Protein AF-A0A2G9SH03-F1 (afdb_monomer)

Radius of gyration: 21.84 Å; Cα contacts (8 Å, |Δi|>4): 394; chains: 1; bounding box: 57×35×63 Å

Mean predicted aligned error: 9.49 Å

Secondary structure (DSSP, 8-state):
-HHHH--EEEEEEGGG--TTHHHHHHHHHHTT-EEEEE---SSGGGTTEEPTTS-EET-EEEEEEEEEEEETTEEEEEEEEE-TTS-----STTSTT-GGGGGS-HHHHHHTT-----SSEEEEEHHHHHHH--EEEEEE--GGG---TTSPPPP---------TTTT---STT-HHHHTTS--------S----TT--S------EEEE--STTGGGGGT---------------TTS---------EEEE-

Solvent-accessible surface area (backbone atoms only — not comparable to full-atom values): 15713 Å² total; per-residue (Å²): 111,39,97,82,56,77,25,53,64,44,80,38,51,43,92,76,50,59,94,59,47,67,61,52,51,32,55,37,50,58,38,62,26,49,36,35,35,30,22,77,42,96,45,88,92,40,57,65,38,72,45,96,56,34,48,49,22,48,37,71,32,36,53,78,42,63,49,76,46,74,55,97,90,39,83,44,52,36,35,26,38,30,32,83,81,38,40,71,43,53,70,51,70,48,11,60,87,28,72,66,56,77,76,50,51,71,69,56,36,59,74,68,63,68,60,79,63,89,50,9,56,33,40,30,39,44,70,55,46,60,72,64,39,40,38,38,37,40,30,42,45,44,55,92,71,53,99,52,100,82,45,60,70,56,89,83,86,89,84,89,84,80,71,40,85,95,66,26,53,18,68,56,86,91,34,68,95,37,28,80,45,34,90,82,83,90,84,84,86,87,63,64,61,97,44,96,88,55,91,70,83,34,46,79,63,80,51,77,56,73,78,78,76,45,78,71,39,40,86,76,72,45,78,75,77,94,79,85,88,84,87,76,88,83,78,55,101,81,63,84,90,77,71,77,79,53,91,58,68,39,82,50,131

Nearest PDB structures (foldseek):
  6bgp-assembly3_C  TM=9.553E-01  e=2.390E-24  Homo sapiens
  6bgp-assembly4_D  TM=9.352E-01  e=2.110E-23  Homo sapiens
  2p0r-assembly1_B  TM=9.807E-01  e=4.448E-21  Homo sapiens
  1mdw-assembly1_A  TM=9.701E-01  e=4.446E-20  Rattus norvegicus
  1ziv-assembly1_A  TM=9.498E-01  e=1.363E-19  Homo sapiens

pLDDT: mean 83.43, std 15.35, range [38.81, 98.25]

InterPro domains:
  IPR001300 Peptidase C2, calpain, catalytic domain [PF00648] (1-140)
  IPR001300 Peptidase C2, calpain, catalytic domain [PS50203] (1-142)
  IPR001300 Peptidase C2, calpain, catalytic domain [SM00230] (1-150)
  IPR022682 Peptidase C2, calpain, large subunit, domain III [PF01067] (160-235)
  IPR022683 Peptidase C2, calpain, domain III [SM00720] (153-253)
  IPR022684 Peptidase C2, calpain family [PR00704] (118-139)
  IPR022684 Peptidase C2, calpain family [PR00704] (168-185)
  IPR022684 Peptidase C2, calpain family [PTHR10183] (1-234)
  IPR036213 Calpain large subunit, domain III superfamily [SSF49758] (154-236)
  IPR038765 Papain-like cysteine peptidase superfamily [SSF54001] (1-150)

Organism: Aquarana catesbeiana (NCBI:txid8400)

Sequence (253 aa):
MEDFTGGVTEFYEIKDAPKDLFKIMKKAFERGSLIGCSIDAIVPAQFETRMASGLVKGHAYSVTGVEETTFKADKVKLVRLRNPWGQVEWNGSWSDNSKEWNIIDKSEKARLQHQIKEDGEFWMSFDDFMKNFTKLEICNLTADALESDRLQTWTVSVNEGRWVRGCSAGGCRNFPDTYWTNPQYRLKLLEEDDDPEDNEVVCSFLVALMQKNRRKDRKMGANLFTIGFAIYEFTNLYSANILSRALRGTQIH

Structure (mmCIF, N/CA/C/O backbone):
data_AF-A0A2G9SH03-F1
#
_entry.id   AF-A0A2G9SH03-F1
#
loop_
_atom_site.group_PDB
_atom_site.id
_atom_site.type_symbol
_atom_site.label_atom_id
_atom_site.label_alt_id
_atom_site.label_comp_id
_atom_site.label_asym_id
_atom_site.label_entity_id
_atom_site.label_seq_id
_atom_site.pdbx_PDB_ins_code
_atom_site.Cartn_x
_atom_site.Cartn_y
_atom_site.Cartn_z
_atom_site.occupancy
_atom_site.B_iso_or_equiv
_atom_site.auth_seq_id
_atom_site.auth_comp_id
_atom_site.auth_asym_id
_atom_site.auth_atom_id
_atom_site.pdbx_PDB_model_num
ATOM 1 N N . MET A 1 1 ? 9.550 -6.229 0.833 1.00 68.12 1 MET A N 1
ATOM 2 C CA . MET A 1 1 ? 8.718 -7.436 1.068 1.00 68.12 1 MET A CA 1
ATOM 3 C C . MET A 1 1 ? 8.897 -8.511 -0.007 1.00 68.12 1 MET A C 1
ATOM 5 O O . MET A 1 1 ? 8.850 -9.687 0.319 1.00 68.12 1 MET A O 1
ATOM 9 N N . GLU A 1 2 ? 9.173 -8.126 -1.250 1.00 73.94 2 GLU A N 1
ATOM 10 C CA . GLU A 1 2 ? 9.203 -9.004 -2.434 1.00 73.94 2 GLU A CA 1
ATOM 11 C C . GLU A 1 2 ? 10.154 -10.205 -2.339 1.00 73.94 2 GLU A C 1
ATOM 13 O O . GLU A 1 2 ? 9.760 -11.313 -2.684 1.00 73.94 2 GLU A O 1
ATOM 18 N N . ASP A 1 3 ? 11.373 -10.027 -1.809 1.00 73.19 3 ASP A N 1
ATOM 19 C CA . ASP A 1 3 ? 12.342 -11.129 -1.645 1.00 73.19 3 ASP A CA 1
ATOM 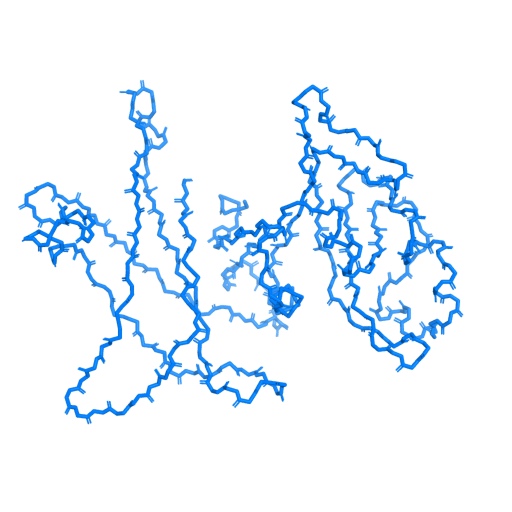20 C C . ASP A 1 3 ? 11.808 -12.258 -0.729 1.00 73.19 3 ASP A C 1
ATOM 22 O O . ASP A 1 3 ? 12.263 -13.397 -0.826 1.00 73.19 3 ASP A O 1
ATOM 26 N N . PHE A 1 4 ? 10.848 -11.958 0.154 1.00 68.25 4 PHE A N 1
ATOM 27 C CA . PHE A 1 4 ? 10.250 -12.926 1.081 1.00 68.25 4 PHE A CA 1
ATOM 28 C C . PHE A 1 4 ? 8.928 -13.507 0.586 1.00 68.25 4 PHE A C 1
ATOM 30 O O . PHE A 1 4 ? 8.559 -14.601 1.002 1.00 68.25 4 PHE A O 1
ATOM 37 N N . THR A 1 5 ? 8.205 -12.775 -0.259 1.00 71.38 5 THR A N 1
ATOM 38 C CA . THR A 1 5 ? 6.839 -13.130 -0.658 1.00 71.38 5 THR A CA 1
ATOM 39 C C . THR A 1 5 ? 6.722 -13.559 -2.114 1.00 71.38 5 THR A C 1
ATOM 41 O O . THR A 1 5 ? 5.717 -14.153 -2.484 1.00 71.38 5 THR A O 1
ATOM 44 N N . GLY A 1 6 ? 7.695 -13.210 -2.963 1.00 73.25 6 GLY A N 1
ATOM 45 C CA . GLY A 1 6 ? 7.569 -13.312 -4.420 1.00 73.25 6 GLY A CA 1
ATOM 46 C C . GLY A 1 6 ? 6.485 -12.400 -5.013 1.00 73.25 6 GLY A C 1
ATOM 47 O O . GLY A 1 6 ? 6.230 -12.463 -6.215 1.00 73.25 6 GLY A O 1
ATOM 48 N N . GLY A 1 7 ? 5.845 -11.574 -4.179 1.00 78.81 7 GLY A N 1
ATOM 49 C CA . GLY A 1 7 ? 4.793 -10.648 -4.565 1.00 78.81 7 GLY A CA 1
ATOM 50 C C . GLY A 1 7 ? 5.336 -9.400 -5.247 1.00 78.81 7 GLY A C 1
ATOM 51 O O . GLY A 1 7 ? 6.546 -9.206 -5.381 1.00 78.81 7 GLY A O 1
ATOM 52 N N . VAL A 1 8 ? 4.417 -8.533 -5.657 1.00 83.69 8 VAL A N 1
ATOM 53 C CA . VAL A 1 8 ? 4.745 -7.272 -6.316 1.00 83.69 8 VAL A CA 1
ATOM 54 C C . VAL A 1 8 ? 4.449 -6.107 -5.388 1.00 83.69 8 VAL A C 1
ATOM 56 O O . VAL A 1 8 ? 3.319 -5.972 -4.916 1.00 83.69 8 VAL A O 1
ATOM 59 N N . THR A 1 9 ? 5.444 -5.259 -5.136 1.00 85.38 9 THR A N 1
ATOM 60 C CA . THR A 1 9 ? 5.290 -4.135 -4.218 1.00 85.38 9 THR A CA 1
ATOM 61 C C . THR A 1 9 ? 5.012 -2.812 -4.933 1.00 85.38 9 THR A C 1
ATOM 63 O O . THR A 1 9 ? 5.693 -2.435 -5.883 1.00 85.38 9 THR A O 1
ATOM 66 N N . GLU A 1 10 ? 4.047 -2.063 -4.404 1.00 88.12 10 GLU A N 1
ATOM 67 C CA . GLU A 1 10 ? 3.765 -0.661 -4.700 1.00 88.12 10 GLU A CA 1
ATOM 68 C C . GLU A 1 10 ? 4.228 0.242 -3.553 1.00 88.12 10 GLU A C 1
ATOM 70 O O . GLU A 1 10 ? 4.067 -0.094 -2.378 1.00 88.12 10 GLU A O 1
ATOM 75 N N . PHE A 1 11 ? 4.741 1.427 -3.893 1.00 89.38 11 PHE A N 1
ATOM 76 C CA . PHE A 1 11 ? 5.156 2.442 -2.925 1.00 89.38 11 PHE A CA 1
ATOM 77 C C . PHE A 1 11 ? 4.360 3.731 -3.109 1.00 89.38 11 PHE A C 1
ATOM 79 O O . PHE A 1 11 ? 4.208 4.229 -4.225 1.00 89.38 11 PHE A O 1
ATOM 86 N N . TYR A 1 12 ? 3.917 4.294 -1.991 1.00 92.19 12 TYR A N 1
ATOM 87 C CA . TYR A 1 12 ? 3.156 5.532 -1.916 1.00 92.19 12 TYR A CA 1
ATOM 88 C C . TYR A 1 12 ? 3.851 6.515 -0.970 1.00 92.19 12 TYR A C 1
ATOM 90 O O . TYR A 1 12 ? 4.022 6.231 0.218 1.00 92.19 12 TYR A O 1
ATOM 98 N N . GLU A 1 13 ? 4.220 7.692 -1.479 1.00 93.62 13 GLU A N 1
ATOM 99 C CA . GLU A 1 13 ? 4.518 8.848 -0.628 1.00 93.62 13 GLU A CA 1
ATOM 100 C C . GLU A 1 13 ? 3.187 9.484 -0.220 1.00 93.62 13 GLU A C 1
ATOM 102 O O . GLU A 1 13 ? 2.435 9.950 -1.072 1.00 93.62 13 GLU A O 1
ATOM 107 N N . ILE A 1 14 ? 2.879 9.504 1.079 1.00 93.81 14 ILE A N 1
ATOM 108 C CA . ILE A 1 14 ? 1.556 9.901 1.592 1.00 93.81 14 ILE A CA 1
ATOM 109 C C . ILE A 1 14 ? 1.178 11.333 1.186 1.00 93.81 14 ILE A C 1
ATOM 111 O O . ILE A 1 14 ? 0.020 11.604 0.880 1.00 93.81 14 ILE A O 1
ATOM 115 N N . LYS A 1 15 ? 2.157 12.242 1.106 1.00 91.75 15 LYS A N 1
ATOM 116 C CA . LYS A 1 15 ? 1.952 13.629 0.641 1.00 91.75 15 LYS A CA 1
ATOM 117 C C . LYS A 1 15 ? 1.434 13.725 -0.803 1.00 91.75 15 LYS A C 1
ATOM 119 O O . LYS A 1 15 ? 0.704 14.659 -1.113 1.00 91.75 15 LYS A O 1
ATOM 124 N N . ASP A 1 16 ? 1.794 12.759 -1.647 1.00 92.62 16 ASP A N 1
ATOM 125 C CA . ASP A 1 16 ? 1.469 12.706 -3.076 1.00 92.62 16 ASP A CA 1
ATOM 126 C C . ASP A 1 16 ? 0.480 11.561 -3.363 1.00 92.62 16 ASP A C 1
ATOM 128 O O . ASP A 1 16 ? 0.272 11.160 -4.511 1.00 92.62 16 ASP A O 1
ATOM 132 N N . ALA A 1 17 ? -0.128 11.012 -2.307 1.00 90.50 17 ALA A N 1
ATOM 133 C CA . ALA A 1 17 ? -1.056 9.909 -2.411 1.00 90.50 17 ALA A CA 1
ATOM 134 C C . ALA A 1 17 ? -2.313 10.313 -3.193 1.00 90.50 17 ALA A C 1
ATOM 136 O O . ALA A 1 17 ? -2.818 11.436 -3.071 1.00 90.50 17 ALA A O 1
ATOM 137 N N . PRO A 1 18 ? -2.869 9.387 -3.984 1.00 90.75 18 PRO A N 1
ATOM 138 C CA . PRO A 1 18 ? -4.071 9.663 -4.743 1.00 90.75 18 PRO A CA 1
ATOM 139 C C . PRO A 1 18 ? -5.288 9.756 -3.809 1.00 90.75 18 PRO A C 1
ATOM 141 O O . PRO A 1 18 ? -5.321 9.179 -2.721 1.00 90.75 18 PRO A O 1
ATOM 144 N N . LYS A 1 19 ? -6.324 10.483 -4.241 1.00 89.81 19 LYS A N 1
ATOM 145 C CA . LYS A 1 19 ? -7.530 10.736 -3.424 1.00 89.81 19 LYS A CA 1
ATOM 146 C C . LYS A 1 19 ? -8.286 9.460 -3.039 1.00 89.81 19 LYS A C 1
ATOM 148 O O . LYS A 1 19 ? -8.996 9.441 -2.039 1.00 89.81 19 LYS A O 1
ATOM 153 N N . ASP A 1 20 ? -8.138 8.413 -3.838 1.00 89.94 20 ASP A N 1
ATOM 154 C CA . ASP A 1 20 ? -8.737 7.097 -3.655 1.00 89.94 20 ASP A CA 1
ATOM 155 C C . ASP A 1 20 ? -7.857 6.143 -2.827 1.00 89.94 20 ASP A C 1
ATOM 157 O O . ASP A 1 20 ? -8.180 4.962 -2.733 1.00 89.94 20 ASP A O 1
ATOM 161 N N . LEU A 1 21 ? -6.782 6.619 -2.177 1.00 94.19 21 LEU A N 1
ATOM 162 C CA . LEU A 1 21 ? -5.841 5.758 -1.447 1.00 94.19 21 LEU A CA 1
ATOM 163 C C . LEU A 1 21 ? -6.527 4.822 -0.441 1.00 94.19 21 LEU A C 1
ATOM 165 O O . LEU A 1 21 ? -6.166 3.653 -0.358 1.00 94.19 21 LEU A O 1
ATOM 169 N N . PHE A 1 22 ? -7.544 5.291 0.284 1.00 95.38 22 PHE A N 1
ATOM 170 C CA . PHE A 1 22 ? -8.287 4.433 1.211 1.00 95.38 22 PHE A CA 1
ATOM 171 C C . PHE A 1 22 ? -8.943 3.235 0.504 1.00 95.38 22 PHE A C 1
ATOM 173 O O . PHE A 1 22 ? -8.868 2.111 0.991 1.00 95.38 22 PHE A O 1
ATOM 180 N N . LYS A 1 23 ? -9.546 3.466 -0.669 1.00 91.31 23 LYS A N 1
ATOM 181 C CA . LYS A 1 23 ? -10.175 2.425 -1.497 1.00 91.31 23 LYS A CA 1
ATOM 182 C C . LYS A 1 23 ? -9.128 1.414 -1.970 1.00 91.31 23 LYS A C 1
ATOM 184 O O . LYS A 1 23 ? -9.370 0.214 -1.918 1.00 91.31 23 LYS A O 1
ATOM 189 N N . ILE A 1 24 ? -7.944 1.895 -2.350 1.00 91.25 24 ILE A N 1
ATOM 190 C CA . ILE A 1 24 ? -6.803 1.054 -2.741 1.00 91.25 24 ILE A CA 1
ATOM 191 C C . ILE A 1 24 ? -6.337 0.192 -1.568 1.00 91.25 24 ILE A C 1
ATOM 193 O O . ILE A 1 24 ? -6.205 -1.018 -1.721 1.00 91.25 24 ILE A O 1
ATOM 197 N N . MET A 1 25 ? -6.138 0.791 -0.391 1.00 94.56 25 MET A N 1
ATOM 198 C CA . MET A 1 25 ? -5.739 0.067 0.818 1.00 94.56 25 MET A CA 1
ATOM 199 C C . MET A 1 25 ? -6.767 -0.998 1.203 1.00 94.56 25 MET A C 1
ATOM 201 O O . MET A 1 25 ? -6.381 -2.116 1.527 1.00 94.56 25 MET A O 1
ATOM 205 N N . LYS A 1 26 ? -8.063 -0.671 1.131 1.00 92.31 26 LYS A N 1
ATOM 206 C CA . LYS A 1 26 ? -9.156 -1.599 1.439 1.00 92.31 26 LYS A CA 1
ATOM 207 C C . LYS A 1 26 ? -9.165 -2.789 0.478 1.00 92.31 26 LYS A C 1
ATOM 209 O O . LYS A 1 26 ? -9.075 -3.923 0.934 1.00 92.31 26 LYS A O 1
ATOM 214 N N . LYS A 1 27 ? -9.142 -2.536 -0.838 1.00 87.69 27 LYS A N 1
ATOM 215 C CA . LYS A 1 27 ? -9.066 -3.595 -1.862 1.00 87.69 27 LYS A CA 1
ATOM 216 C C . LYS A 1 27 ? -7.811 -4.457 -1.709 1.00 87.69 27 LYS A C 1
ATOM 218 O O . LYS A 1 27 ? -7.887 -5.672 -1.839 1.00 87.69 27 LYS A O 1
ATOM 223 N N . ALA A 1 28 ? -6.659 -3.849 -1.428 1.00 88.88 28 ALA A N 1
ATOM 224 C CA . ALA A 1 28 ? -5.416 -4.582 -1.200 1.00 88.88 28 ALA A CA 1
ATOM 225 C C . ALA A 1 28 ? -5.511 -5.475 0.048 1.00 88.88 28 ALA A C 1
ATOM 227 O O . ALA A 1 28 ? -5.148 -6.647 -0.002 1.00 88.88 28 ALA A O 1
ATOM 228 N N . PHE A 1 29 ? -6.059 -4.953 1.147 1.00 90.12 29 PHE A N 1
ATOM 229 C CA . PHE A 1 29 ? -6.252 -5.706 2.385 1.00 90.12 29 PHE A CA 1
ATOM 230 C C . PHE A 1 29 ? -7.225 -6.885 2.199 1.00 90.12 29 PHE A C 1
ATOM 232 O O . PHE A 1 29 ? -6.919 -8.005 2.600 1.00 90.12 29 PHE A O 1
ATOM 239 N N . GLU A 1 30 ? -8.352 -6.669 1.514 1.00 86.31 30 GLU A N 1
ATOM 240 C CA . GLU A 1 30 ? -9.342 -7.708 1.173 1.00 86.31 30 GLU A CA 1
ATOM 241 C C . GLU A 1 30 ? -8.785 -8.787 0.225 1.00 86.31 30 GLU A C 1
ATOM 243 O O . GLU A 1 30 ? -9.252 -9.926 0.231 1.00 86.31 30 GLU A O 1
ATOM 248 N N . ARG A 1 31 ? -7.759 -8.453 -0.567 1.00 82.50 31 ARG A N 1
ATOM 249 C CA . ARG A 1 31 ? -7.010 -9.386 -1.430 1.00 82.50 31 ARG A CA 1
ATOM 250 C C . ARG A 1 31 ? -5.862 -10.095 -0.706 1.00 82.50 31 ARG A C 1
ATOM 252 O O . ARG A 1 31 ? -5.154 -10.889 -1.316 1.00 82.50 31 ARG A O 1
ATOM 259 N N . GLY A 1 32 ? -5.663 -9.823 0.584 1.00 85.31 32 GLY A N 1
ATOM 260 C CA . GLY A 1 32 ? -4.595 -10.422 1.382 1.00 85.31 32 GLY A CA 1
ATOM 261 C C . GLY A 1 32 ? -3.208 -9.834 1.130 1.00 85.31 32 GLY A C 1
ATOM 262 O O . GLY A 1 32 ? -2.214 -10.458 1.498 1.00 85.31 32 GLY A O 1
ATOM 263 N N . SER A 1 33 ? -3.111 -8.656 0.510 1.00 88.69 33 SER A N 1
ATOM 264 C CA . SER A 1 33 ? -1.836 -7.958 0.353 1.00 88.69 33 SER A CA 1
ATOM 265 C C . SER A 1 33 ? -1.246 -7.597 1.717 1.00 88.69 33 SER A C 1
ATOM 267 O O . SER A 1 33 ? -1.959 -7.212 2.647 1.00 88.69 33 SER A O 1
ATOM 269 N N . LEU A 1 34 ? 0.080 -7.666 1.832 1.00 91.75 34 LEU A N 1
ATOM 270 C CA . LEU A 1 34 ? 0.774 -7.166 3.017 1.00 91.75 34 LEU A CA 1
ATOM 271 C C . LEU A 1 34 ? 0.926 -5.658 2.894 1.00 91.75 34 LEU A C 1
ATOM 273 O O . LEU A 1 34 ? 1.431 -5.167 1.888 1.00 91.75 34 LEU A O 1
ATOM 277 N N . ILE A 1 35 ? 0.515 -4.923 3.919 1.00 95.44 35 ILE A N 1
ATOM 278 C CA . ILE A 1 35 ? 0.565 -3.466 3.905 1.00 95.44 35 ILE A CA 1
ATOM 279 C C . ILE A 1 35 ? 1.451 -2.999 5.058 1.00 95.44 35 ILE A C 1
ATOM 281 O O . ILE A 1 35 ? 1.198 -3.304 6.223 1.00 95.44 35 ILE A O 1
ATOM 285 N N . GLY A 1 36 ? 2.503 -2.257 4.728 1.00 96.56 36 GLY A N 1
ATOM 286 C CA . GLY A 1 36 ? 3.412 -1.632 5.680 1.00 96.56 36 GLY A CA 1
ATOM 287 C C . GLY A 1 36 ? 3.404 -0.118 5.535 1.00 96.56 36 GLY A C 1
ATOM 288 O O . GLY A 1 36 ? 3.117 0.420 4.471 1.00 96.56 36 GLY A O 1
ATOM 289 N N . CYS A 1 37 ? 3.737 0.599 6.597 1.00 96.88 37 CYS A N 1
ATOM 290 C CA . CYS A 1 37 ? 3.870 2.049 6.552 1.00 96.88 37 CYS A CA 1
ATOM 291 C C . CYS A 1 37 ? 4.943 2.534 7.518 1.00 96.88 37 CYS A C 1
ATOM 293 O O . CYS A 1 37 ? 5.340 1.836 8.451 1.00 96.88 37 CYS A O 1
ATOM 295 N N . SER A 1 38 ? 5.441 3.743 7.292 1.00 95.75 38 SER A N 1
ATOM 296 C CA . SER A 1 38 ? 6.459 4.337 8.151 1.00 95.75 38 SER A CA 1
ATOM 297 C C . SER A 1 38 ? 6.356 5.855 8.192 1.00 95.75 38 SER A C 1
ATOM 299 O O . SER A 1 38 ? 5.678 6.497 7.382 1.00 95.75 38 SER A O 1
ATOM 301 N N . ILE A 1 39 ? 7.020 6.418 9.196 1.00 94.06 39 ILE A N 1
ATOM 302 C CA . ILE A 1 39 ? 7.162 7.856 9.395 1.00 94.06 39 ILE A CA 1
ATOM 303 C C . ILE A 1 39 ? 8.641 8.177 9.230 1.00 94.06 39 ILE A C 1
ATOM 305 O O . ILE A 1 39 ? 9.469 7.641 9.964 1.00 94.06 39 ILE A O 1
ATOM 309 N N . ASP A 1 40 ? 8.997 9.052 8.299 1.00 88.88 40 ASP A N 1
ATOM 310 C CA . ASP A 1 40 ? 10.395 9.422 8.095 1.00 88.88 40 ASP A CA 1
ATOM 311 C C . ASP A 1 40 ? 10.956 10.198 9.296 1.00 88.88 40 ASP A C 1
ATOM 313 O O . ASP A 1 40 ? 10.333 11.112 9.849 1.00 88.88 40 ASP A O 1
ATOM 317 N N . ALA A 1 41 ? 12.181 9.850 9.692 1.00 78.12 41 ALA A N 1
ATOM 318 C CA . ALA A 1 41 ? 12.963 10.656 10.617 1.00 78.12 41 ALA A CA 1
ATOM 319 C C . ALA A 1 41 ? 13.665 11.770 9.823 1.00 78.12 41 ALA A C 1
ATOM 321 O O . ALA A 1 41 ? 14.483 11.497 8.948 1.00 78.12 41 ALA A O 1
ATOM 322 N N . ILE A 1 42 ? 13.356 13.035 10.131 1.00 70.38 42 ILE A N 1
ATOM 323 C CA . ILE A 1 42 ? 13.951 14.212 9.462 1.00 70.38 42 ILE A CA 1
ATOM 324 C C . ILE A 1 42 ? 15.477 14.254 9.671 1.00 70.38 42 ILE A C 1
ATOM 326 O O . ILE A 1 42 ? 16.211 14.775 8.835 1.00 70.38 42 ILE A O 1
ATOM 330 N N . VAL A 1 43 ? 15.964 13.677 10.776 1.00 70.75 43 VAL A N 1
ATOM 331 C CA . VAL A 1 43 ? 17.387 13.600 11.114 1.00 70.75 43 VAL A CA 1
ATOM 332 C C . VAL A 1 43 ? 17.788 12.126 11.273 1.00 70.75 43 VAL A C 1
ATOM 334 O O . VAL A 1 43 ? 17.199 11.444 12.113 1.00 70.75 43 VAL A O 1
ATOM 337 N N . PRO A 1 44 ? 18.814 11.626 10.552 1.00 58.66 44 PRO A N 1
ATOM 338 C CA . PRO A 1 44 ? 19.263 10.229 10.642 1.00 58.66 44 PRO A CA 1
ATOM 339 C C . PRO A 1 44 ? 19.727 9.790 12.039 1.00 58.66 44 PRO A C 1
ATOM 341 O O . PRO A 1 44 ? 19.812 8.606 12.319 1.00 58.66 44 PRO A O 1
ATOM 344 N N . ALA A 1 45 ? 20.039 10.725 12.936 1.00 61.44 45 ALA A N 1
ATOM 345 C CA . ALA A 1 45 ? 20.387 10.422 14.325 1.00 61.44 45 ALA A CA 1
ATOM 346 C C . ALA A 1 45 ? 19.158 10.173 15.230 1.00 61.44 45 ALA A C 1
ATOM 348 O O . ALA A 1 45 ? 19.327 9.929 16.419 1.00 61.44 45 ALA A O 1
ATOM 349 N N . GLN A 1 46 ? 17.936 10.270 14.692 1.00 62.25 46 GLN A N 1
ATOM 350 C CA . GLN A 1 46 ? 16.665 10.163 15.423 1.00 62.25 46 GLN A CA 1
ATOM 351 C C . GLN A 1 46 ? 15.774 9.030 14.885 1.00 62.25 46 GLN A C 1
ATOM 353 O O . GLN A 1 46 ? 14.545 9.149 14.865 1.00 62.25 46 GLN A O 1
ATOM 358 N N . PHE A 1 47 ? 16.372 7.921 14.439 1.00 67.19 47 PHE A N 1
ATOM 359 C CA . PHE A 1 47 ? 15.603 6.689 14.249 1.00 67.19 47 PHE A CA 1
ATOM 360 C C . PHE A 1 47 ? 14.963 6.267 15.576 1.00 67.19 47 PHE A C 1
ATOM 362 O O . PHE A 1 47 ? 15.494 6.551 16.648 1.00 67.19 47 PHE A O 1
ATOM 369 N N . GLU A 1 48 ? 13.791 5.644 15.491 1.00 76.12 48 GLU A N 1
ATOM 370 C CA . GLU A 1 48 ? 13.052 5.103 16.635 1.00 76.12 48 GLU A CA 1
ATOM 371 C C . GLU A 1 48 ? 12.669 6.146 17.709 1.00 76.12 48 GLU A C 1
ATOM 373 O O . GLU A 1 48 ? 12.527 5.847 18.894 1.00 76.12 48 GLU A O 1
ATOM 378 N N . THR A 1 49 ? 12.450 7.401 17.301 1.00 81.44 49 THR A N 1
ATOM 379 C CA . THR A 1 49 ? 12.078 8.479 18.233 1.00 81.44 49 THR A CA 1
ATOM 380 C C . THR A 1 49 ? 10.572 8.520 18.469 1.00 81.44 49 THR A C 1
ATOM 382 O O . THR A 1 49 ? 9.793 8.772 17.545 1.00 81.44 49 THR A O 1
ATOM 385 N N . ARG A 1 50 ? 10.159 8.342 19.729 1.00 87.25 50 ARG A N 1
ATOM 386 C CA . ARG A 1 50 ? 8.758 8.446 20.160 1.00 87.25 50 ARG A CA 1
ATOM 387 C C . ARG A 1 50 ? 8.260 9.896 20.139 1.00 87.25 50 ARG A C 1
ATOM 389 O O . ARG A 1 50 ? 8.907 10.806 20.653 1.00 87.25 50 ARG A O 1
ATOM 396 N N . MET A 1 51 ? 7.078 10.098 19.574 1.00 88.75 51 MET A N 1
ATOM 397 C CA . MET A 1 51 ? 6.355 11.364 19.496 1.00 88.75 51 MET A CA 1
ATOM 398 C C . MET A 1 51 ? 5.394 11.527 20.677 1.00 88.75 51 MET A C 1
ATOM 400 O O . MET A 1 51 ? 5.000 10.556 21.321 1.00 88.75 51 MET A O 1
ATOM 404 N N . ALA A 1 52 ? 4.938 12.759 20.918 1.00 89.81 52 ALA A N 1
ATOM 405 C CA . ALA A 1 52 ? 3.907 13.041 21.922 1.00 89.81 52 ALA A CA 1
ATOM 406 C C . ALA A 1 52 ? 2.580 12.301 21.649 1.00 89.81 52 ALA A C 1
ATOM 408 O O . ALA A 1 52 ? 1.864 11.951 22.585 1.00 89.81 52 ALA A O 1
ATOM 409 N N . SER A 1 53 ? 2.288 12.011 20.379 1.00 91.06 53 SER A N 1
ATOM 410 C CA . SER A 1 53 ? 1.131 11.223 19.937 1.00 91.06 53 SER A CA 1
ATOM 411 C C . SER A 1 53 ? 1.258 9.709 20.178 1.00 91.06 53 SER A C 1
ATOM 413 O O . SER A 1 53 ? 0.376 8.940 19.804 1.00 91.06 53 SER A O 1
ATOM 415 N N . GLY A 1 54 ? 2.381 9.256 20.742 1.00 92.38 54 GLY A N 1
ATOM 416 C CA . GLY A 1 54 ? 2.680 7.841 20.957 1.00 92.38 54 GLY A CA 1
ATOM 417 C C . GLY A 1 54 ? 3.380 7.161 19.779 1.00 92.38 54 GLY A C 1
ATOM 418 O O . GLY A 1 54 ? 4.155 6.242 20.013 1.00 92.38 54 GLY A O 1
ATOM 419 N N . LEU A 1 55 ? 3.217 7.666 18.551 1.00 94.06 55 LEU A N 1
ATOM 420 C CA . LEU A 1 55 ? 3.873 7.126 17.352 1.00 94.06 55 LEU A CA 1
ATOM 421 C C . LEU A 1 55 ? 5.400 7.240 17.412 1.00 94.06 55 LEU A C 1
ATOM 423 O O . LEU A 1 55 ? 5.957 8.127 18.053 1.00 94.06 55 LEU A O 1
ATOM 427 N N . VAL A 1 56 ? 6.081 6.371 16.680 1.00 92.75 56 VAL A N 1
ATOM 428 C CA . VAL A 1 56 ? 7.546 6.281 16.611 1.00 92.75 56 VAL A CA 1
ATOM 429 C C . VAL A 1 56 ? 8.017 6.603 15.195 1.00 92.75 56 VAL A C 1
ATOM 431 O O . VAL A 1 56 ? 7.573 5.974 14.236 1.00 92.75 56 VAL A O 1
ATOM 434 N N . LYS A 1 57 ? 8.922 7.578 15.061 1.00 91.06 57 LYS A N 1
ATOM 435 C CA . LYS A 1 57 ? 9.539 7.963 13.782 1.00 91.06 57 LYS A CA 1
ATOM 436 C C . LYS A 1 57 ? 10.706 7.057 13.418 1.00 91.06 57 LYS A C 1
ATOM 438 O O . LYS A 1 57 ? 11.367 6.517 14.294 1.00 91.06 57 LYS A O 1
ATOM 443 N N . GLY A 1 58 ? 10.997 6.946 12.125 1.00 89.31 58 GLY A N 1
ATOM 444 C CA . GLY A 1 58 ? 12.052 6.081 11.603 1.00 89.31 58 GLY A CA 1
ATOM 445 C C . GLY A 1 58 ? 11.776 4.598 11.850 1.00 89.31 58 GLY A C 1
ATOM 446 O O . GLY A 1 58 ? 12.721 3.825 11.934 1.00 89.31 58 GLY A O 1
ATOM 447 N N . HIS A 1 59 ? 10.501 4.232 12.011 1.00 90.81 59 HIS A N 1
ATOM 448 C CA . HIS A 1 59 ? 10.050 2.896 12.389 1.00 90.81 59 HIS A CA 1
ATOM 449 C C . HIS A 1 59 ? 8.982 2.384 11.424 1.00 90.81 59 HIS A C 1
ATOM 451 O O . HIS A 1 59 ? 8.209 3.173 10.869 1.00 90.81 59 HIS A O 1
ATOM 457 N N . ALA A 1 60 ? 8.952 1.068 11.231 1.00 93.50 60 ALA A N 1
ATOM 458 C CA . ALA A 1 60 ? 7.987 0.401 10.370 1.00 93.50 60 ALA A CA 1
ATOM 459 C C . ALA A 1 60 ? 6.797 -0.122 11.183 1.00 93.50 60 ALA A C 1
ATOM 461 O O . ALA A 1 60 ? 6.964 -0.775 12.211 1.00 93.50 60 ALA A O 1
ATOM 462 N N . TYR A 1 61 ? 5.599 0.127 10.671 1.00 96.88 61 TYR A N 1
ATOM 463 C CA . TYR A 1 61 ? 4.330 -0.383 11.174 1.00 96.88 61 TYR A CA 1
ATOM 464 C C . TYR A 1 61 ? 3.705 -1.289 10.120 1.00 96.88 61 TYR A C 1
ATOM 466 O O . TYR A 1 61 ? 3.944 -1.125 8.923 1.00 96.88 61 TYR A O 1
ATOM 474 N N . SER A 1 62 ? 2.892 -2.241 10.565 1.00 97.00 62 SER A N 1
ATOM 475 C CA . SER A 1 62 ? 2.043 -3.042 9.676 1.00 97.00 62 SER A CA 1
ATOM 476 C C . SER A 1 62 ? 0.612 -2.529 9.742 1.00 97.00 62 SER A C 1
ATOM 478 O O . SER A 1 62 ? 0.123 -2.253 10.833 1.00 97.00 62 SER A O 1
ATOM 480 N N . VAL A 1 63 ? -0.072 -2.424 8.609 1.00 97.81 63 VAL A N 1
ATOM 481 C CA . VAL A 1 63 ? -1.519 -2.193 8.578 1.00 97.81 63 VAL A CA 1
ATOM 482 C C . VAL A 1 63 ? -2.208 -3.551 8.683 1.00 97.81 63 VAL A C 1
ATOM 484 O O . VAL A 1 63 ? -1.990 -4.432 7.854 1.00 97.81 63 VAL A O 1
ATOM 487 N N . THR A 1 64 ? -3.020 -3.729 9.721 1.00 96.56 64 THR A N 1
ATOM 488 C CA . THR A 1 64 ? -3.696 -4.996 10.058 1.00 96.56 64 THR A CA 1
ATOM 489 C C . THR A 1 64 ? -5.218 -4.905 9.945 1.00 96.56 64 THR A C 1
ATOM 491 O O . THR A 1 64 ? -5.931 -5.846 10.298 1.00 96.56 64 THR A O 1
ATOM 494 N N . GLY A 1 65 ? -5.743 -3.777 9.469 1.00 96.56 65 GLY A N 1
ATOM 495 C CA . GLY A 1 65 ? -7.167 -3.576 9.221 1.00 96.56 65 GLY A CA 1
ATOM 496 C C . GLY A 1 65 ? -7.424 -2.271 8.480 1.00 96.56 65 GLY A C 1
ATOM 497 O O . GLY A 1 65 ? -6.778 -1.259 8.752 1.00 96.56 65 GLY A O 1
ATOM 498 N N . VAL A 1 66 ? -8.369 -2.291 7.545 1.00 97.38 66 VAL A N 1
ATOM 499 C CA . VAL A 1 66 ? -8.818 -1.109 6.799 1.00 97.38 66 VAL A CA 1
ATOM 500 C C . VAL A 1 66 ? -10.332 -1.187 6.709 1.00 97.38 66 VAL A C 1
ATOM 502 O O . VAL A 1 66 ? -10.869 -2.011 5.978 1.00 97.38 66 VAL A O 1
ATOM 505 N N . GLU A 1 67 ? -11.021 -0.371 7.498 1.00 96.81 67 GLU A N 1
ATOM 506 C CA . GLU A 1 67 ? -12.452 -0.541 7.745 1.00 96.81 67 GLU A CA 1
ATOM 507 C C . GLU A 1 67 ? -13.198 0.788 7.752 1.00 96.81 67 GLU A C 1
ATOM 509 O O . GLU A 1 67 ? -12.633 1.855 7.989 1.00 96.81 67 GLU A O 1
ATOM 514 N N . GLU A 1 68 ? -14.504 0.719 7.515 1.00 95.62 68 GLU A N 1
ATOM 515 C CA . GLU A 1 68 ? -15.414 1.851 7.677 1.00 95.62 68 GLU A CA 1
ATOM 516 C C . GLU A 1 68 ? -16.437 1.527 8.756 1.00 95.62 68 GLU A C 1
ATOM 518 O O . GLU A 1 68 ? -16.903 0.392 8.862 1.00 95.62 68 GLU A O 1
ATOM 523 N N . THR A 1 69 ? -16.798 2.523 9.557 1.00 94.69 69 THR A N 1
ATOM 524 C CA . THR A 1 69 ? -17.859 2.398 10.559 1.00 94.69 69 THR A CA 1
ATOM 525 C C . THR A 1 69 ? -18.716 3.656 10.601 1.00 94.69 69 THR A C 1
ATOM 527 O O . THR A 1 69 ? -18.336 4.695 10.062 1.00 94.69 69 THR A O 1
ATOM 530 N N . THR A 1 70 ? -19.892 3.571 11.218 1.00 94.50 70 THR A N 1
ATOM 531 C CA . THR A 1 70 ? -20.783 4.725 11.382 1.00 94.50 70 THR A CA 1
ATOM 532 C C . THR A 1 70 ? -20.588 5.329 12.766 1.00 94.50 70 THR A C 1
ATOM 534 O O . THR A 1 70 ? -20.844 4.683 13.779 1.00 94.50 70 THR A O 1
ATOM 537 N N . PHE A 1 71 ? -20.180 6.592 12.821 1.00 92.06 71 PHE A N 1
ATOM 538 C CA . PHE A 1 71 ? -20.019 7.357 14.048 1.00 92.06 71 PHE A CA 1
ATOM 539 C C . PHE A 1 71 ? -20.891 8.609 13.979 1.00 92.06 71 PHE A C 1
ATOM 541 O O . PHE A 1 71 ? -20.686 9.468 13.130 1.00 92.06 71 PHE A O 1
ATOM 548 N N . LYS A 1 72 ? -21.876 8.722 14.880 1.00 90.38 72 LYS A N 1
ATOM 549 C CA . LYS A 1 72 ? -22.814 9.864 14.936 1.00 90.38 72 LYS A CA 1
ATOM 550 C C . LYS A 1 72 ? -23.504 10.174 13.592 1.00 90.38 72 LYS A C 1
ATOM 552 O O . LYS A 1 72 ? -23.664 11.335 13.243 1.00 90.38 72 LYS A O 1
ATOM 557 N N . ALA A 1 73 ? -23.947 9.129 12.891 1.00 89.06 73 ALA A N 1
ATOM 558 C CA . ALA A 1 73 ? -24.570 9.171 11.560 1.00 89.06 73 ALA A CA 1
ATOM 559 C C . ALA A 1 73 ? -23.629 9.466 10.374 1.00 89.06 73 ALA A C 1
ATOM 561 O O . ALA A 1 73 ? -24.069 9.347 9.233 1.00 89.06 73 ALA A O 1
ATOM 562 N N . ASP A 1 74 ? -22.344 9.730 10.619 1.00 92.75 74 ASP A N 1
ATOM 563 C CA . ASP A 1 74 ? -21.341 9.885 9.566 1.00 92.75 74 ASP A CA 1
ATOM 564 C C . ASP A 1 74 ? -20.532 8.596 9.379 1.00 92.75 74 ASP A C 1
ATOM 566 O O . ASP A 1 74 ? -20.221 7.889 10.341 1.00 92.75 74 ASP A O 1
ATOM 570 N N . LYS A 1 75 ? -20.152 8.289 8.134 1.00 93.50 75 LYS A N 1
ATOM 571 C CA . LYS A 1 75 ? -19.187 7.218 7.853 1.00 93.50 75 LYS A CA 1
ATOM 572 C C . LYS A 1 75 ? -17.776 7.707 8.174 1.00 93.50 75 LYS A C 1
ATOM 574 O O . LYS A 1 75 ? -17.332 8.722 7.642 1.00 93.50 75 LYS A O 1
ATOM 579 N N . VAL A 1 76 ? -17.056 6.954 8.997 1.00 95.94 76 VAL A N 1
ATOM 580 C CA . VAL A 1 76 ? -15.661 7.214 9.359 1.00 95.94 76 VAL A CA 1
ATOM 581 C C . VAL A 1 76 ? -14.787 6.081 8.843 1.00 95.94 76 VAL A C 1
ATOM 583 O O . VAL A 1 76 ? -15.087 4.904 9.040 1.00 95.94 76 VAL A O 1
ATOM 586 N N . LYS A 1 77 ? -13.691 6.464 8.190 1.00 97.94 77 LYS A N 1
ATOM 587 C CA . LYS A 1 77 ? -12.653 5.572 7.672 1.00 97.94 77 LYS A CA 1
ATOM 588 C C . LYS A 1 77 ? -11.600 5.345 8.744 1.00 97.94 77 LYS A C 1
ATOM 590 O O . LYS A 1 77 ? -11.031 6.311 9.256 1.00 97.94 77 LYS A O 1
ATOM 595 N N . LEU A 1 78 ? -11.340 4.087 9.066 1.00 98.06 78 LEU A N 1
ATOM 596 C CA . LEU A 1 78 ? -10.418 3.671 10.111 1.00 98.06 78 LEU A CA 1
ATOM 597 C C . LEU A 1 78 ? -9.319 2.778 9.532 1.00 98.06 78 LEU A C 1
ATOM 599 O O . LEU A 1 78 ? -9.555 1.961 8.641 1.00 98.06 78 LEU A 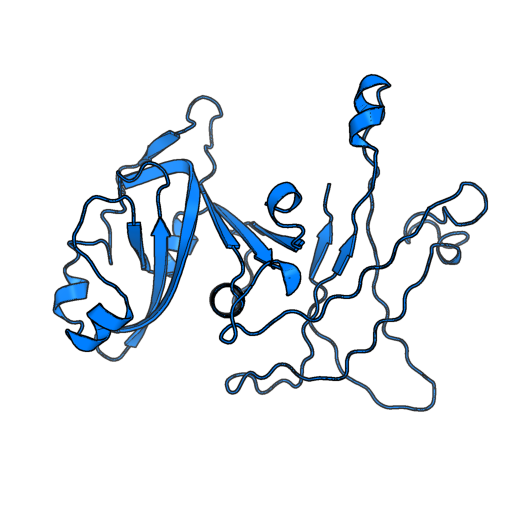O 1
ATOM 603 N N . VAL A 1 79 ? -8.112 2.928 10.070 1.00 98.25 79 VAL A N 1
ATOM 604 C CA . VAL A 1 79 ? -6.963 2.071 9.766 1.00 98.25 79 VAL A CA 1
ATOM 605 C C . VAL A 1 79 ? -6.444 1.497 11.073 1.00 98.25 79 VAL A C 1
ATOM 607 O O . VAL A 1 79 ? -6.201 2.245 12.024 1.00 98.25 79 VAL A O 1
ATOM 610 N N . ARG A 1 80 ? -6.282 0.176 11.120 1.00 98.19 80 ARG A N 1
ATOM 611 C CA . ARG A 1 80 ? -5.644 -0.524 12.231 1.00 98.19 80 ARG A CA 1
ATOM 612 C C . ARG A 1 80 ? -4.180 -0.743 11.911 1.00 98.19 80 ARG A C 1
ATOM 614 O O . ARG A 1 80 ? -3.837 -1.238 10.836 1.00 98.19 80 ARG A O 1
ATOM 621 N N . LEU A 1 81 ? -3.329 -0.359 12.844 1.00 97.88 81 LEU A N 1
ATOM 622 C CA . LEU A 1 81 ? -1.883 -0.393 12.723 1.00 97.88 81 LEU A CA 1
ATOM 623 C C . LEU A 1 81 ? -1.306 -1.222 13.851 1.00 97.88 81 LEU A C 1
ATOM 625 O O . LEU A 1 81 ? -1.805 -1.175 14.968 1.00 97.88 81 LEU A O 1
ATOM 629 N N . ARG A 1 82 ? -0.207 -1.913 13.567 1.00 97.38 82 ARG A N 1
ATOM 630 C CA . ARG A 1 82 ? 0.542 -2.685 14.546 1.00 97.38 82 ARG A CA 1
ATOM 631 C C . ARG A 1 82 ? 1.992 -2.239 14.590 1.00 97.38 82 ARG A C 1
ATOM 633 O O . ARG A 1 82 ? 2.711 -2.307 13.588 1.00 97.38 82 ARG A O 1
ATOM 640 N N . ASN A 1 83 ? 2.422 -1.828 15.776 1.00 95.69 83 ASN A N 1
ATOM 641 C CA . ASN A 1 83 ? 3.819 -1.664 16.125 1.00 95.69 83 ASN A CA 1
ATOM 642 C C . ASN A 1 83 ? 4.439 -3.052 16.377 1.00 95.69 83 ASN A C 1
ATOM 644 O O . ASN A 1 83 ? 4.015 -3.749 17.303 1.00 95.69 83 ASN A O 1
ATOM 648 N N . PRO A 1 84 ? 5.458 -3.478 15.609 1.00 92.88 84 PRO A N 1
ATOM 649 C CA . PRO A 1 84 ? 6.084 -4.789 15.784 1.00 92.88 84 PRO A CA 1
ATOM 650 C C . PRO A 1 84 ? 6.759 -4.987 17.150 1.00 92.88 84 PRO A C 1
ATOM 652 O O . PRO A 1 84 ? 7.012 -6.128 17.526 1.00 92.88 84 PRO A O 1
ATOM 655 N N . TRP A 1 85 ? 7.028 -3.921 17.913 1.00 91.12 85 TRP A N 1
ATOM 656 C CA . TRP A 1 85 ? 7.523 -4.042 19.289 1.00 91.12 85 TRP A CA 1
ATOM 657 C C . TRP A 1 85 ? 6.499 -4.621 20.265 1.00 91.12 85 TRP A C 1
ATOM 659 O O . TRP A 1 85 ? 6.880 -5.016 21.364 1.00 91.12 85 TRP A O 1
ATOM 669 N N . GLY A 1 86 ? 5.221 -4.674 19.887 1.00 89.06 86 GLY A N 1
ATOM 670 C CA . GLY A 1 86 ? 4.167 -5.197 20.749 1.00 89.06 86 GLY A CA 1
ATOM 671 C C . GLY A 1 86 ? 3.811 -4.279 21.922 1.00 89.06 86 GLY A C 1
ATOM 672 O O . GLY A 1 86 ? 3.287 -4.749 22.923 1.00 89.06 86 GLY A O 1
ATOM 673 N N . GLN A 1 87 ? 4.179 -3.003 21.830 1.00 88.12 87 GLN A N 1
ATOM 674 C CA . GLN A 1 87 ? 3.966 -1.960 22.831 1.00 88.12 87 GLN A CA 1
ATOM 675 C C . GLN A 1 87 ? 4.104 -0.594 22.151 1.00 88.12 87 GLN A C 1
ATOM 677 O O . GLN A 1 87 ? 4.620 -0.510 21.034 1.00 88.12 87 GLN A O 1
ATOM 682 N N . VAL A 1 88 ? 3.760 0.476 22.865 1.00 89.44 88 VAL A N 1
ATOM 683 C CA . VAL A 1 88 ? 3.818 1.868 22.410 1.00 89.44 88 VAL A CA 1
ATOM 684 C C . VAL A 1 88 ? 2.840 2.116 21.265 1.00 89.44 88 VAL A C 1
ATOM 686 O O . VAL A 1 88 ? 3.148 1.927 20.086 1.00 89.44 88 VAL A O 1
ATOM 689 N N . GLU A 1 89 ? 1.665 2.592 21.659 1.00 93.31 89 GLU A N 1
ATOM 690 C CA . GLU A 1 89 ? 0.509 2.784 20.790 1.00 93.31 89 GLU A CA 1
ATOM 691 C C . GLU A 1 89 ? 0.144 4.260 20.601 1.00 93.31 89 GLU A C 1
ATOM 693 O O . GLU A 1 89 ? 0.595 5.158 21.326 1.00 93.31 89 GLU A O 1
ATOM 698 N N . TRP A 1 90 ? -0.697 4.501 19.597 1.00 96.00 90 TRP A N 1
ATOM 699 C CA . TRP A 1 90 ? -1.358 5.779 19.362 1.00 96.00 90 TRP A CA 1
ATOM 700 C C . TRP A 1 90 ? -2.237 6.179 20.548 1.00 96.00 90 TRP A C 1
ATOM 702 O O . TRP A 1 90 ? -3.009 5.374 21.058 1.00 96.00 90 TRP A O 1
ATOM 712 N N . ASN A 1 91 ? -2.165 7.447 20.957 1.00 94.88 91 ASN A N 1
ATOM 713 C CA . ASN A 1 91 ? -2.941 7.980 22.083 1.00 94.88 91 ASN A CA 1
ATOM 714 C C . ASN A 1 91 ? -3.973 9.054 21.683 1.00 94.88 91 ASN A C 1
ATOM 716 O O . ASN A 1 91 ? -4.505 9.749 22.549 1.00 94.88 91 ASN A O 1
ATOM 720 N N . GLY A 1 92 ? -4.237 9.214 20.383 1.00 95.12 92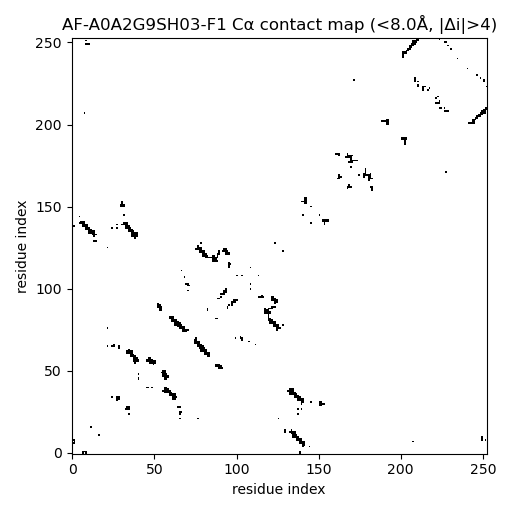 GLY A N 1
ATOM 721 C CA . GLY A 1 92 ? -5.236 10.148 19.862 1.00 95.12 92 GLY A CA 1
ATOM 722 C C . GLY A 1 92 ? -6.603 9.497 19.633 1.00 95.12 92 GLY A C 1
ATOM 723 O O . GLY A 1 92 ? -6.927 8.459 20.214 1.00 95.12 92 GLY A O 1
ATOM 724 N N . SER A 1 93 ? -7.409 10.105 18.761 1.00 95.81 93 SER A N 1
ATOM 725 C CA . SER A 1 93 ? -8.739 9.597 18.410 1.00 95.81 93 SER A CA 1
ATOM 726 C C . SER A 1 93 ? -8.683 8.173 17.861 1.00 95.81 93 SER A C 1
ATOM 728 O O . SER A 1 93 ? -7.828 7.858 17.034 1.00 95.81 93 SER A O 1
ATOM 730 N N . TRP A 1 94 ? -9.620 7.339 18.312 1.00 96.88 94 TRP A N 1
ATOM 731 C CA . TRP A 1 94 ? -9.736 5.906 17.997 1.00 96.88 94 TRP A CA 1
ATOM 732 C C . TRP A 1 94 ? -8.655 4.992 18.583 1.00 96.88 94 TRP A C 1
ATOM 734 O O . TRP A 1 94 ? -8.731 3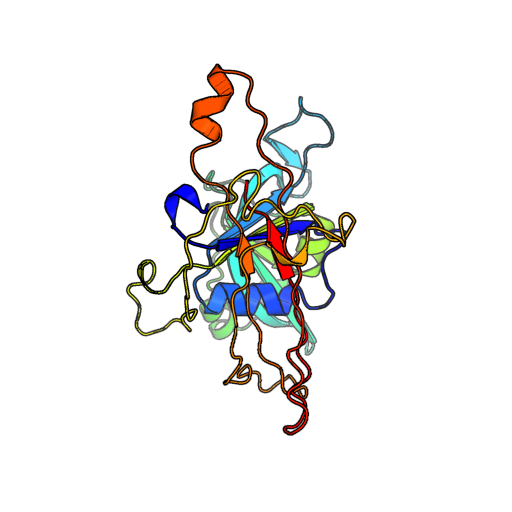.786 18.372 1.00 96.88 94 TRP A O 1
ATOM 744 N N . SER A 1 95 ? -7.741 5.518 19.405 1.00 95.88 95 SER A N 1
ATOM 745 C CA . SER A 1 95 ? -6.902 4.682 20.277 1.00 95.88 95 SER A CA 1
ATOM 746 C C . SER A 1 95 ? -7.737 3.732 21.145 1.00 95.88 95 SER A C 1
ATOM 748 O O . SER A 1 95 ? -8.939 3.935 21.341 1.00 95.88 95 SER A O 1
ATOM 750 N N . ASP A 1 96 ? -7.110 2.711 21.716 1.00 93.44 96 ASP A N 1
ATOM 751 C CA . ASP A 1 96 ? -7.773 1.676 22.516 1.00 93.44 96 ASP A CA 1
ATOM 752 C C . ASP A 1 96 ? -8.717 2.228 23.590 1.00 93.44 96 ASP A C 1
ATOM 754 O O . ASP A 1 96 ? -9.860 1.786 23.725 1.00 93.44 96 ASP A O 1
ATOM 758 N N . ASN A 1 97 ? -8.267 3.262 24.304 1.00 93.12 97 ASN A N 1
ATOM 759 C CA . ASN A 1 97 ? -8.996 3.899 25.402 1.00 93.12 97 ASN A CA 1
ATOM 760 C C . ASN A 1 97 ? -9.815 5.132 24.966 1.00 93.12 97 ASN A C 1
ATOM 762 O O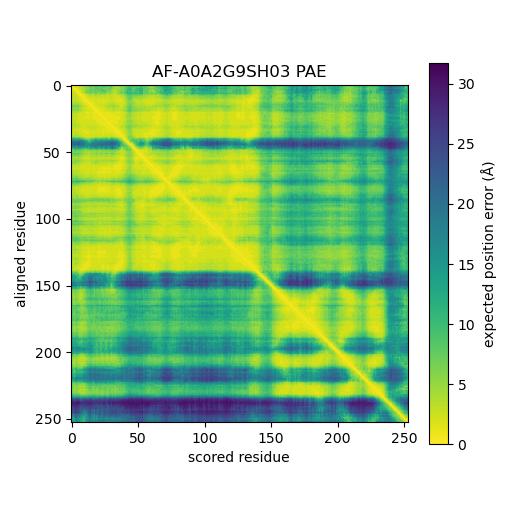 . ASN A 1 97 ? -10.299 5.897 25.808 1.00 93.12 97 ASN A O 1
ATOM 766 N N . SER A 1 98 ? -9.955 5.365 23.658 1.00 95.31 98 SER A N 1
ATOM 767 C CA . SER A 1 98 ? -10.607 6.556 23.113 1.00 95.31 98 SER A CA 1
ATOM 768 C C . SER A 1 98 ? -12.110 6.570 23.398 1.00 95.31 98 SER A C 1
ATOM 770 O O . SER A 1 98 ? -12.798 5.549 23.348 1.00 95.31 98 SER A O 1
ATOM 772 N N . LYS A 1 99 ? -12.663 7.757 23.669 1.00 95.19 99 LYS A N 1
ATOM 773 C CA . LYS A 1 99 ? -14.086 7.919 24.029 1.00 95.19 99 LYS A CA 1
ATOM 774 C C . LYS A 1 99 ? -15.031 7.656 22.858 1.00 95.19 99 LYS A C 1
ATOM 776 O O . LYS A 1 99 ? -16.205 7.376 23.081 1.00 95.19 99 LYS A O 1
ATOM 781 N N . GLU A 1 100 ? -14.532 7.751 21.635 1.00 94.88 100 GLU A N 1
ATOM 782 C CA . GLU A 1 100 ? -15.215 7.489 20.373 1.00 94.88 100 GLU A CA 1
ATOM 783 C C . GLU A 1 100 ? -15.806 6.077 20.372 1.00 94.88 100 GLU A C 1
ATOM 785 O O . GLU A 1 100 ? -16.967 5.891 20.003 1.00 94.88 100 GLU A O 1
ATOM 790 N N . TRP A 1 101 ? -15.076 5.110 20.935 1.00 95.62 101 TRP A N 1
ATOM 791 C CA . TRP A 1 101 ? -15.554 3.746 21.098 1.00 95.62 101 TRP A CA 1
ATOM 792 C C . TRP A 1 101 ? -16.816 3.657 21.954 1.00 95.62 101 TRP A C 1
ATOM 794 O O . TRP A 1 101 ? -17.619 2.763 21.735 1.00 95.62 101 TRP A O 1
ATOM 804 N N . ASN A 1 102 ? -17.075 4.565 22.897 1.00 93.88 102 ASN A N 1
ATOM 805 C CA . ASN A 1 102 ? -18.276 4.485 23.743 1.00 93.88 102 ASN A CA 1
ATOM 806 C C . ASN A 1 102 ? -19.588 4.619 22.958 1.00 93.88 102 ASN A C 1
ATOM 808 O O . ASN A 1 102 ? -20.626 4.192 23.453 1.00 93.88 102 ASN A O 1
ATOM 812 N N . ILE A 1 103 ? -19.538 5.204 21.759 1.00 94.00 103 ILE A N 1
ATOM 813 C CA . ILE A 1 103 ? -20.701 5.396 20.884 1.00 94.00 103 ILE A CA 1
ATOM 814 C C . ILE A 1 103 ? -20.910 4.187 19.962 1.00 94.00 103 ILE A C 1
ATOM 816 O O . ILE A 1 103 ? -22.024 3.960 19.504 1.00 94.00 103 ILE A O 1
ATOM 820 N N . ILE A 1 104 ? -19.861 3.406 19.698 1.00 94.69 104 ILE A N 1
ATOM 821 C CA . ILE A 1 104 ? -19.935 2.247 18.809 1.00 94.69 104 ILE A CA 1
ATOM 822 C C . ILE A 1 104 ? -20.566 1.058 19.536 1.00 94.69 104 ILE A C 1
ATOM 824 O O . ILE A 1 104 ? -20.153 0.682 20.641 1.00 94.69 104 ILE A O 1
ATOM 828 N N . ASP A 1 105 ? -21.549 0.441 18.884 1.00 93.56 105 ASP A N 1
ATOM 829 C CA . ASP A 1 105 ? -22.252 -0.728 19.396 1.00 93.56 105 ASP A CA 1
ATOM 830 C C . ASP A 1 105 ? -21.322 -1.932 19.583 1.00 93.56 105 ASP A C 1
ATOM 832 O O . ASP A 1 105 ? -20.305 -2.100 18.906 1.00 93.56 105 ASP A O 1
ATOM 836 N N . LYS A 1 106 ? -21.688 -2.828 20.506 1.00 94.12 106 LYS A N 1
ATOM 837 C CA . LYS A 1 106 ? -20.864 -4.000 20.849 1.00 94.12 106 LYS A CA 1
ATOM 838 C C . LYS A 1 106 ? -20.604 -4.927 19.658 1.00 94.12 106 LYS A C 1
ATOM 840 O O . LYS A 1 106 ? -19.506 -5.463 19.547 1.00 94.12 106 LYS A O 1
ATOM 845 N N . SER A 1 107 ? -21.598 -5.127 18.792 1.00 95.38 107 SER A N 1
ATOM 846 C CA . SER A 1 107 ? -21.462 -5.953 17.584 1.00 95.38 107 SER A CA 1
ATOM 847 C C . SER A 1 107 ? -20.454 -5.354 16.608 1.00 95.38 107 SER A C 1
ATOM 849 O O . SER A 1 107 ? -19.624 -6.073 16.058 1.00 95.38 107 SER A O 1
ATOM 851 N N . GLU A 1 108 ? -20.486 -4.036 16.443 1.00 95.31 108 GLU A N 1
ATOM 852 C CA . GLU A 1 108 ? -19.600 -3.322 15.533 1.00 95.31 108 GLU A CA 1
ATOM 853 C C . GLU A 1 108 ? -18.164 -3.272 16.069 1.00 95.31 108 GLU A C 1
ATOM 855 O O . GLU A 1 108 ? -17.220 -3.518 15.325 1.00 95.31 108 GLU A O 1
ATOM 860 N N . LYS A 1 109 ? -17.979 -3.104 17.385 1.00 95.12 109 LYS A N 1
ATOM 861 C CA . LYS A 1 109 ? -16.666 -3.288 18.030 1.00 95.12 109 LYS A CA 1
ATOM 862 C C . LYS A 1 109 ? -16.094 -4.681 17.816 1.00 95.12 109 LYS A C 1
ATOM 864 O O . LYS A 1 109 ? -14.901 -4.812 17.566 1.00 95.12 109 LYS A O 1
ATOM 869 N N . ALA A 1 110 ? -16.933 -5.713 17.918 1.00 95.50 110 ALA A N 1
ATOM 870 C CA . ALA A 1 110 ? -16.506 -7.089 17.691 1.00 95.50 110 ALA A CA 1
ATOM 871 C C . ALA A 1 110 ? -16.078 -7.309 16.231 1.00 95.50 110 ALA A C 1
ATOM 873 O O . ALA A 1 110 ? -15.055 -7.949 15.994 1.00 95.50 110 ALA A O 1
ATOM 874 N N . ARG A 1 111 ? -16.804 -6.728 15.263 1.00 95.81 111 ARG A N 1
ATOM 875 C CA . ARG A 1 111 ? -16.424 -6.741 13.840 1.00 95.81 111 ARG A CA 1
ATOM 876 C C . ARG A 1 111 ? -15.087 -6.037 13.603 1.00 95.81 111 ARG A C 1
ATOM 878 O O . ARG A 1 111 ? -14.227 -6.588 12.928 1.00 95.81 111 ARG A O 1
ATOM 885 N N . LEU A 1 112 ? -14.902 -4.867 14.213 1.00 95.75 112 LEU A N 1
ATOM 886 C CA . LEU A 1 112 ? -13.659 -4.089 14.175 1.00 95.75 112 LEU A CA 1
ATOM 887 C C . LEU A 1 112 ? -12.548 -4.682 15.055 1.00 95.75 112 LEU A C 1
ATOM 889 O O . LEU A 1 112 ? -11.471 -4.101 15.150 1.00 95.75 112 LEU A O 1
ATOM 893 N N . GLN A 1 113 ? -12.796 -5.812 15.725 1.00 95.00 113 GLN A N 1
ATOM 894 C CA . GLN A 1 113 ? -11.845 -6.458 16.629 1.00 95.00 113 GLN A CA 1
ATOM 895 C C . GLN A 1 113 ? -11.240 -5.481 17.654 1.00 95.00 113 GLN A C 1
ATOM 897 O O . GLN A 1 113 ? -10.073 -5.607 18.016 1.00 95.00 113 GLN A O 1
ATOM 902 N N . HIS A 1 114 ? -12.022 -4.496 18.111 1.00 93.75 114 HIS A N 1
ATOM 903 C CA . HIS A 1 114 ? -11.573 -3.528 19.110 1.00 93.75 114 HIS A CA 1
ATOM 904 C C . HIS A 1 114 ? -11.268 -4.250 20.422 1.00 93.75 114 HIS A C 1
ATOM 906 O O . HIS A 1 114 ? -12.118 -4.950 20.980 1.00 93.75 114 HIS A O 1
ATOM 912 N N . GLN A 1 115 ? -10.043 -4.075 20.903 1.00 90.50 115 GLN A N 1
ATOM 913 C CA . GLN A 1 115 ? -9.570 -4.567 22.188 1.00 90.50 115 GLN A CA 1
ATOM 914 C C . GLN A 1 115 ? -8.945 -3.395 22.940 1.00 90.50 115 GLN A C 1
ATOM 916 O O . GLN A 1 115 ? -8.601 -2.384 22.343 1.00 90.50 115 GLN A O 1
ATOM 921 N N . ILE A 1 116 ? -8.884 -3.508 24.264 1.00 92.38 116 ILE A N 1
ATOM 922 C CA . ILE A 1 116 ? -8.150 -2.560 25.103 1.00 92.38 116 ILE A CA 1
ATOM 923 C C . ILE A 1 116 ? -6.992 -3.346 25.685 1.00 92.38 116 ILE A C 1
ATOM 925 O O . ILE A 1 116 ? -7.175 -4.077 26.666 1.00 92.38 116 ILE A O 1
ATOM 929 N N . LYS A 1 117 ? -5.832 -3.272 25.036 1.00 92.44 117 LYS A N 1
ATOM 930 C CA . LYS A 1 117 ? -4.681 -4.088 25.407 1.00 92.44 117 LYS A CA 1
ATOM 931 C C . LYS A 1 117 ? -3.407 -3.457 24.873 1.00 92.44 117 LYS A C 1
ATOM 933 O O . LYS A 1 117 ? -3.315 -3.205 23.693 1.00 92.44 117 LYS A O 1
ATOM 938 N N . GLU A 1 118 ? -2.401 -3.331 25.735 1.00 90.81 118 GLU A N 1
ATOM 939 C CA . GLU A 1 118 ? -1.067 -2.917 25.300 1.00 90.81 118 GLU A CA 1
ATOM 940 C C . GLU A 1 118 ? -0.385 -4.079 24.555 1.00 90.81 118 GLU A C 1
ATOM 942 O O . GLU A 1 118 ? 0.266 -4.932 25.167 1.00 90.81 118 GLU A O 1
ATOM 947 N N . ASP A 1 119 ? -0.602 -4.166 23.248 1.00 93.06 119 ASP A N 1
ATOM 948 C CA . ASP A 1 119 ? 0.039 -5.139 22.359 1.00 93.06 119 ASP A CA 1
ATOM 949 C C . ASP A 1 119 ? 0.582 -4.528 21.061 1.00 93.06 119 ASP A C 1
ATOM 951 O O . ASP A 1 119 ? 1.004 -5.246 20.144 1.00 93.06 119 ASP A O 1
ATOM 955 N N . GLY A 1 120 ? 0.643 -3.197 21.020 1.00 93.94 120 GLY A N 1
ATOM 956 C CA . GLY A 1 120 ? 1.155 -2.417 19.910 1.00 93.94 120 GLY A CA 1
ATOM 957 C C . GLY A 1 120 ? 0.160 -2.274 18.761 1.00 93.94 120 GLY A C 1
ATOM 958 O O . GLY A 1 120 ? 0.505 -1.604 17.786 1.00 93.94 120 GLY A O 1
ATOM 959 N N . GLU A 1 121 ? -1.020 -2.896 18.825 1.00 96.75 121 GLU A N 1
ATOM 960 C CA . GLU A 1 121 ? -2.075 -2.746 17.827 1.00 96.75 121 GLU A CA 1
ATOM 961 C C . GLU A 1 121 ? -3.067 -1.660 18.243 1.00 96.75 121 GLU A C 1
ATOM 963 O O . GLU A 1 121 ? -3.526 -1.619 19.371 1.00 96.75 121 GLU A O 1
ATOM 968 N N . PHE A 1 122 ? -3.402 -0.759 17.324 1.00 97.50 122 PHE A N 1
ATOM 969 C CA . PHE A 1 122 ? -4.332 0.331 17.596 1.00 97.50 122 PHE A CA 1
ATOM 970 C C . PHE A 1 122 ? -5.070 0.751 16.332 1.00 97.50 122 PHE A C 1
ATOM 972 O O . PHE A 1 122 ? -4.570 0.630 15.211 1.00 97.50 122 PHE A O 1
ATOM 979 N N . TRP A 1 123 ? -6.257 1.318 16.515 1.00 98.12 123 TRP A N 1
ATOM 980 C CA . TRP A 1 123 ? -6.982 2.001 15.452 1.00 98.12 123 TRP A CA 1
ATOM 981 C C . TRP A 1 123 ? -6.655 3.498 15.435 1.00 98.12 123 TRP A C 1
ATOM 983 O O . TRP A 1 123 ? -6.394 4.124 16.462 1.00 98.12 123 TRP A O 1
ATOM 993 N N . MET A 1 124 ? -6.715 4.093 14.248 1.00 97.94 124 MET A N 1
ATOM 994 C CA . MET A 1 124 ? -6.746 5.541 14.063 1.00 97.94 124 MET A CA 1
ATOM 995 C C . MET A 1 124 ? -7.669 5.920 12.907 1.00 97.94 124 MET A C 1
ATOM 997 O O . MET A 1 124 ? -7.995 5.089 12.054 1.00 97.94 124 MET A O 1
ATOM 1001 N N . SER A 1 125 ? -8.080 7.188 12.856 1.00 97.75 125 SER A N 1
ATOM 1002 C CA . SER A 1 125 ? -8.789 7.697 11.683 1.00 97.75 125 SER A CA 1
ATOM 1003 C C . SER A 1 125 ? -7.864 7.710 10.460 1.00 97.75 125 SER A C 1
ATOM 1005 O O . SER A 1 125 ? -6.661 7.954 10.580 1.00 97.75 125 SER A O 1
ATOM 1007 N N . PHE A 1 126 ? -8.416 7.483 9.267 1.00 97.81 126 PHE A N 1
ATOM 1008 C CA . PHE A 1 126 ? -7.645 7.597 8.026 1.00 97.81 126 PHE A CA 1
ATOM 1009 C C . PHE A 1 126 ? -7.078 9.014 7.832 1.00 97.81 126 PHE A C 1
ATOM 1011 O O . PHE A 1 126 ? -5.974 9.180 7.321 1.00 97.81 126 PHE A O 1
ATOM 1018 N N . ASP A 1 127 ? -7.782 10.042 8.307 1.00 96.69 127 ASP A N 1
ATOM 1019 C CA . ASP A 1 127 ? -7.290 11.419 8.255 1.00 96.69 127 ASP A CA 1
ATOM 1020 C C . ASP A 1 127 ? -6.054 11.619 9.140 1.00 96.69 127 ASP A C 1
ATOM 1022 O O . ASP A 1 127 ? -5.117 12.316 8.750 1.00 96.69 127 ASP A O 1
ATOM 1026 N N . ASP A 1 128 ? -6.020 11.005 10.325 1.00 97.38 128 ASP A N 1
ATOM 1027 C CA . ASP A 1 128 ? -4.836 11.033 11.184 1.00 97.38 128 ASP A CA 1
ATOM 1028 C C . ASP A 1 128 ? -3.703 10.194 10.596 1.00 97.38 128 ASP A C 1
ATOM 1030 O O . ASP A 1 128 ? -2.547 10.613 10.665 1.00 97.38 128 ASP A O 1
ATOM 1034 N N . PHE A 1 129 ? -4.014 9.070 9.948 1.00 97.69 129 PHE A N 1
ATOM 1035 C CA . PHE A 1 129 ? -3.029 8.293 9.201 1.00 97.69 129 PHE A CA 1
ATOM 1036 C C . PHE A 1 129 ? -2.327 9.161 8.145 1.00 97.69 129 PHE A C 1
ATOM 1038 O O . PHE A 1 129 ? -1.102 9.284 8.165 1.00 97.69 129 PHE A O 1
ATOM 1045 N N . MET A 1 130 ? -3.099 9.855 7.303 1.00 96.56 130 MET A N 1
ATOM 1046 C CA . MET A 1 130 ? -2.577 10.735 6.248 1.00 96.56 130 MET A CA 1
ATOM 1047 C C . MET A 1 130 ? -1.764 11.923 6.787 1.00 96.56 130 MET A C 1
ATOM 1049 O O . MET A 1 130 ? -0.866 12.415 6.108 1.00 96.56 130 MET A O 1
ATOM 1053 N N . LYS A 1 131 ? -2.062 12.402 8.002 1.00 95.62 131 LYS A N 1
ATOM 1054 C CA . LYS A 1 131 ? -1.323 13.505 8.642 1.00 95.62 131 LYS A CA 1
ATOM 1055 C C . LYS A 1 131 ? -0.008 13.065 9.283 1.00 95.62 131 LYS A C 1
ATOM 1057 O O . LYS A 1 131 ? 0.906 13.881 9.389 1.00 95.62 131 LYS A O 1
ATOM 1062 N N . ASN A 1 132 ? 0.065 11.832 9.784 1.00 95.44 132 ASN A N 1
ATOM 1063 C CA . ASN A 1 132 ? 1.188 11.376 10.605 1.00 95.44 132 ASN A CA 1
ATOM 1064 C C . ASN A 1 132 ? 2.187 10.498 9.838 1.00 95.44 132 ASN A C 1
ATOM 1066 O O . ASN A 1 132 ? 3.386 10.587 10.105 1.00 95.44 132 ASN A O 1
ATOM 1070 N N . PHE A 1 133 ? 1.721 9.657 8.910 1.00 96.00 133 PHE A N 1
ATOM 1071 C CA . PHE A 1 133 ? 2.573 8.745 8.143 1.00 96.00 133 PHE A CA 1
ATOM 1072 C C . PHE A 1 133 ? 3.126 9.404 6.881 1.00 96.00 133 PHE A C 1
ATOM 1074 O O . PHE A 1 133 ? 2.497 10.280 6.294 1.00 96.00 133 PHE A O 1
ATOM 1081 N N . THR A 1 134 ? 4.324 8.991 6.460 1.00 95.50 134 THR A N 1
ATOM 1082 C CA . THR A 1 134 ? 4.989 9.566 5.277 1.00 95.50 134 THR A CA 1
ATOM 1083 C C . THR A 1 134 ? 5.060 8.591 4.115 1.00 95.50 134 THR A C 1
ATOM 1085 O O . THR A 1 134 ? 5.0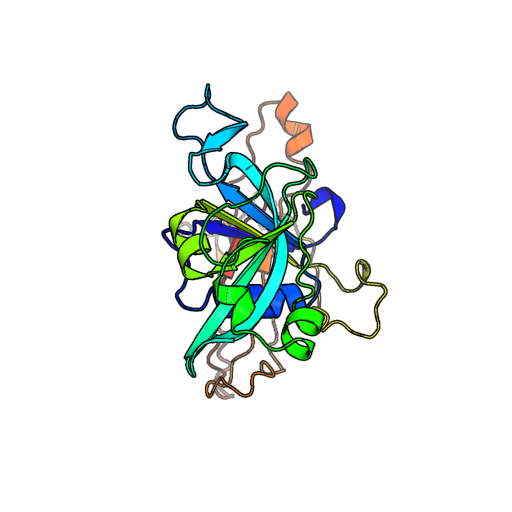18 9.022 2.961 1.00 95.50 134 THR A O 1
ATOM 1088 N N . LYS A 1 135 ? 5.138 7.286 4.397 1.00 95.25 135 LYS A N 1
ATOM 1089 C CA . LYS A 1 135 ? 5.282 6.232 3.390 1.00 95.25 135 LYS A CA 1
ATOM 1090 C C . LYS A 1 135 ? 4.331 5.076 3.655 1.00 95.25 135 LYS A C 1
ATOM 1092 O O . LYS A 1 135 ? 4.119 4.696 4.806 1.00 95.25 135 LYS A O 1
ATOM 1097 N N . LEU A 1 136 ? 3.829 4.493 2.575 1.00 96.12 136 LEU A N 1
ATOM 1098 C CA . LEU A 1 136 ? 3.035 3.270 2.559 1.00 96.12 136 LEU A CA 1
ATOM 1099 C C . LEU A 1 136 ? 3.598 2.324 1.488 1.00 96.12 136 LEU A C 1
ATOM 1101 O O . LEU A 1 136 ? 3.899 2.739 0.371 1.00 96.12 136 LEU A O 1
ATOM 1105 N N . GLU A 1 137 ? 3.750 1.059 1.853 1.00 93.62 137 GLU A N 1
ATOM 1106 C CA . GLU A 1 137 ? 4.190 -0.050 1.012 1.00 93.62 137 GLU A CA 1
ATOM 1107 C C . GLU A 1 137 ? 3.054 -1.076 0.961 1.00 93.62 137 GLU A C 1
ATOM 1109 O O . GLU A 1 137 ? 2.582 -1.522 2.005 1.00 93.62 137 GLU A O 1
ATOM 1114 N N . ILE A 1 138 ? 2.610 -1.450 -0.237 1.00 92.06 138 ILE A N 1
ATOM 1115 C CA . ILE A 1 138 ? 1.614 -2.509 -0.440 1.00 92.06 138 ILE A CA 1
ATOM 1116 C C . ILE A 1 138 ? 2.281 -3.616 -1.246 1.00 92.06 138 ILE A C 1
ATOM 1118 O O . ILE A 1 138 ? 2.657 -3.397 -2.390 1.00 92.06 138 ILE A O 1
ATOM 1122 N N . CYS A 1 139 ? 2.427 -4.802 -0.669 1.00 89.94 139 CYS A N 1
ATOM 1123 C CA . CYS A 1 139 ? 2.943 -5.981 -1.349 1.00 89.94 139 CYS A CA 1
ATOM 1124 C C . CYS A 1 139 ? 1.782 -6.898 -1.738 1.00 89.94 139 CYS A C 1
ATOM 1126 O O . CYS A 1 139 ? 1.212 -7.596 -0.896 1.00 89.94 139 CYS A O 1
ATOM 1128 N N . ASN A 1 140 ? 1.437 -6.876 -3.023 1.00 84.50 140 ASN A N 1
ATOM 1129 C CA . ASN A 1 140 ? 0.407 -7.720 -3.604 1.00 84.50 140 ASN A CA 1
ATOM 1130 C C . ASN A 1 140 ? 0.948 -9.138 -3.773 1.00 84.50 140 ASN A C 1
ATOM 1132 O O . ASN A 1 140 ? 1.895 -9.379 -4.527 1.00 84.50 140 ASN A O 1
ATOM 1136 N N . LEU A 1 141 ? 0.351 -10.066 -3.034 1.00 76.25 141 LEU A N 1
ATOM 1137 C CA . LEU A 1 141 ? 0.722 -11.470 -3.055 1.00 76.25 141 LEU A CA 1
ATOM 1138 C C . LEU A 1 141 ? 0.134 -12.156 -4.291 1.00 76.25 141 LEU A C 1
ATOM 1140 O O . LEU A 1 141 ? -0.984 -11.862 -4.718 1.00 76.25 141 LEU A O 1
ATOM 1144 N N . THR A 1 142 ? 0.902 -13.069 -4.880 1.00 65.38 142 THR A N 1
ATOM 1145 C CA . THR A 1 142 ? 0.402 -13.958 -5.931 1.00 65.38 142 THR A CA 1
ATOM 1146 C C . THR A 1 142 ? -0.432 -15.076 -5.302 1.00 65.38 142 THR A C 1
ATOM 1148 O O . THR A 1 142 ? -0.317 -15.342 -4.105 1.00 65.38 142 THR A O 1
ATOM 1151 N N . ALA A 1 143 ? -1.272 -15.743 -6.101 1.00 59.97 143 ALA A N 1
ATOM 1152 C CA . ALA A 1 143 ? -2.129 -16.835 -5.625 1.00 59.97 143 ALA A CA 1
ATOM 1153 C C . ALA A 1 143 ? -1.349 -17.931 -4.866 1.00 59.97 143 ALA A C 1
ATOM 1155 O O . ALA A 1 143 ? -1.863 -18.491 -3.905 1.00 59.97 143 ALA A O 1
ATOM 1156 N N . ASP A 1 144 ? -0.084 -18.167 -5.231 1.00 57.16 144 ASP A N 1
ATOM 1157 C CA . ASP A 1 144 ? 0.781 -19.169 -4.593 1.00 57.16 144 ASP A CA 1
ATOM 1158 C C . ASP A 1 144 ? 1.101 -18.870 -3.116 1.00 57.16 144 ASP A C 1
ATOM 1160 O O . ASP A 1 144 ? 1.479 -19.773 -2.374 1.00 57.16 144 ASP A O 1
ATOM 1164 N N . ALA A 1 145 ? 0.974 -17.614 -2.674 1.00 55.88 145 ALA A N 1
ATOM 1165 C CA . ALA A 1 145 ? 1.285 -17.196 -1.306 1.00 55.88 145 ALA A CA 1
ATOM 1166 C C . ALA A 1 145 ? 0.067 -17.220 -0.359 1.00 55.88 145 ALA A C 1
ATOM 1168 O O . ALA A 1 145 ? 0.233 -17.023 0.846 1.00 55.88 145 ALA A O 1
ATOM 1169 N N . LEU A 1 146 ? -1.148 -17.450 -0.875 1.00 58.31 146 LEU A N 1
ATOM 1170 C CA . LEU A 1 146 ? -2.397 -17.420 -0.109 1.00 58.31 146 LEU A CA 1
ATOM 1171 C C . LEU A 1 146 ? -3.135 -18.767 -0.224 1.00 58.31 146 LEU A C 1
ATOM 1173 O O . LEU A 1 146 ? -3.918 -18.980 -1.142 1.00 58.31 146 LEU A O 1
ATOM 1177 N N . GLU A 1 147 ? -2.951 -19.667 0.747 1.00 53.72 147 GLU A N 1
ATOM 1178 C CA . GLU A 1 147 ? -3.703 -20.936 0.858 1.00 53.72 147 GLU A CA 1
ATOM 1179 C C . GLU A 1 147 ? -5.126 -20.728 1.432 1.00 53.72 147 GLU A C 1
ATOM 1181 O O . GLU A 1 147 ? -5.517 -21.352 2.419 1.00 53.72 147 GLU A O 1
ATOM 1186 N N . SER A 1 148 ? -5.911 -19.795 0.882 1.00 53.06 148 SER A N 1
ATOM 1187 C CA . SER A 1 148 ? -7.213 -19.417 1.452 1.00 53.06 148 SER A CA 1
ATOM 1188 C C . SER A 1 148 ? -8.297 -19.235 0.392 1.00 53.06 148 SER A C 1
ATOM 1190 O O . SER A 1 148 ? -8.229 -18.316 -0.418 1.00 53.06 148 SER A O 1
ATOM 1192 N N . ASP A 1 149 ? -9.369 -20.030 0.500 1.00 54.31 149 ASP A N 1
ATOM 1193 C CA . ASP A 1 149 ? -10.607 -19.973 -0.307 1.00 54.31 149 ASP A CA 1
ATOM 1194 C C . ASP A 1 149 ? -11.390 -18.643 -0.199 1.00 54.31 149 ASP A C 1
ATOM 1196 O O . ASP A 1 149 ? -12.465 -18.498 -0.782 1.00 54.31 149 ASP A O 1
ATOM 1200 N N . ARG A 1 150 ? -10.922 -17.674 0.601 1.00 55.12 150 ARG A N 1
ATOM 1201 C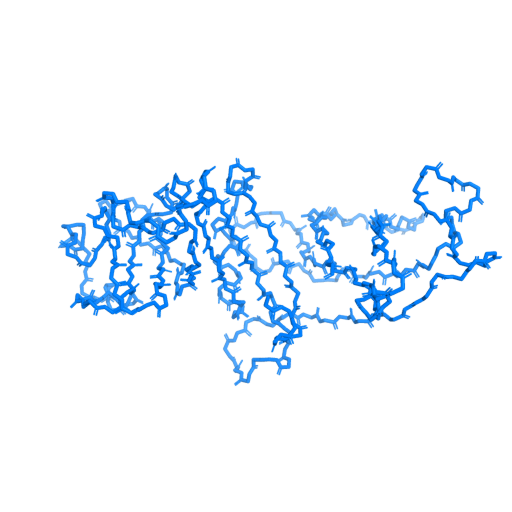 CA . ARG A 1 150 ? -11.689 -16.467 0.960 1.00 55.12 150 ARG A CA 1
ATOM 1202 C C . ARG A 1 150 ? -11.218 -15.170 0.314 1.00 55.12 150 ARG A C 1
ATOM 1204 O O . ARG A 1 150 ? -11.944 -14.185 0.405 1.00 55.12 150 ARG A O 1
ATOM 1211 N N . LEU A 1 151 ? -10.024 -15.133 -0.270 1.00 59.97 151 LEU A N 1
ATOM 1212 C CA . LEU A 1 151 ? -9.419 -13.883 -0.735 1.00 59.97 151 LEU A CA 1
ATOM 1213 C C . LEU A 1 151 ? -9.551 -13.757 -2.252 1.00 59.97 151 LEU A C 1
ATOM 1215 O O . LEU A 1 151 ? -9.313 -14.714 -2.985 1.00 59.97 151 LEU A O 1
ATOM 1219 N N . GLN A 1 152 ? -9.920 -12.564 -2.725 1.00 64.62 152 GLN A N 1
ATOM 1220 C CA . GLN A 1 152 ? -9.867 -12.246 -4.152 1.00 64.62 152 GLN A CA 1
ATOM 1221 C C . GLN A 1 152 ? -8.406 -12.341 -4.617 1.00 64.62 152 GLN A C 1
ATOM 1223 O O . GLN A 1 152 ? -7.542 -11.619 -4.120 1.00 64.62 152 GLN A O 1
ATOM 1228 N N . THR A 1 153 ? -8.109 -13.238 -5.553 1.00 67.56 153 THR A N 1
ATOM 1229 C CA . THR A 1 153 ? -6.738 -13.482 -6.016 1.00 67.56 153 THR A CA 1
ATOM 1230 C C . THR A 1 153 ? -6.355 -12.576 -7.182 1.00 67.56 153 THR A C 1
ATOM 1232 O O . THR A 1 153 ? -7.187 -12.226 -8.018 1.00 67.56 153 THR A O 1
ATOM 1235 N N . TRP A 1 154 ? -5.068 -12.242 -7.288 1.00 74.62 154 TRP A N 1
ATOM 1236 C CA . TRP A 1 154 ? -4.512 -11.617 -8.488 1.00 74.62 154 TRP A CA 1
ATOM 1237 C C . TRP A 1 154 ? -4.285 -12.655 -9.591 1.00 74.62 154 TRP A C 1
ATOM 1239 O O . TRP A 1 154 ? -3.665 -13.692 -9.351 1.00 74.62 154 TRP A O 1
ATOM 1249 N N . THR A 1 155 ? -4.710 -12.348 -10.818 1.00 76.94 155 THR A N 1
ATOM 1250 C CA . THR A 1 155 ? -4.276 -13.091 -12.010 1.00 76.94 155 THR A CA 1
ATOM 1251 C C . THR A 1 155 ? -2.865 -12.648 -12.382 1.00 76.94 155 THR A C 1
ATOM 1253 O O . THR A 1 155 ? -2.628 -11.476 -12.673 1.00 76.94 155 THR A O 1
ATOM 1256 N N . VAL A 1 156 ? -1.915 -13.583 -12.377 1.00 79.12 156 VAL A N 1
ATOM 1257 C CA . VAL A 1 156 ? -0.487 -13.287 -12.557 1.00 79.12 156 VAL A CA 1
ATOM 1258 C C . VAL A 1 156 ? 0.007 -13.829 -13.893 1.00 79.12 156 VAL A C 1
ATOM 1260 O O . VAL A 1 156 ? -0.212 -14.988 -14.230 1.00 79.12 156 VAL A O 1
ATOM 1263 N N . SER A 1 157 ? 0.734 -12.996 -14.640 1.00 82.88 157 SER A N 1
ATOM 1264 C CA . SER A 1 157 ? 1.469 -13.408 -15.837 1.00 82.88 157 SER A CA 1
ATOM 1265 C C . SER A 1 157 ? 2.907 -12.912 -15.750 1.00 82.88 157 SER A C 1
ATOM 1267 O O . SER A 1 157 ? 3.150 -11.708 -15.699 1.00 82.88 157 SER A O 1
ATOM 1269 N N . VAL A 1 158 ? 3.870 -13.833 -15.801 1.00 85.44 158 VAL A N 1
ATOM 1270 C CA . VAL A 1 158 ? 5.304 -13.522 -15.732 1.00 85.44 158 VAL A CA 1
ATOM 1271 C C . VAL A 1 158 ? 5.950 -13.757 -17.092 1.00 85.44 158 VAL A C 1
ATOM 1273 O O . VAL A 1 158 ? 5.773 -14.809 -17.699 1.00 85.44 158 VAL A O 1
ATOM 1276 N N . ASN A 1 159 ? 6.725 -12.779 -17.562 1.00 87.69 159 ASN A N 1
ATOM 1277 C CA . ASN A 1 159 ? 7.523 -12.897 -18.778 1.00 87.69 159 ASN A CA 1
ATOM 1278 C C . ASN A 1 159 ? 8.998 -12.654 -18.461 1.00 87.69 159 ASN A C 1
ATOM 1280 O O . ASN A 1 159 ? 9.346 -11.684 -17.788 1.00 87.69 159 ASN A O 1
ATOM 1284 N N . GLU A 1 160 ? 9.875 -13.506 -18.990 1.00 90.19 160 GLU A N 1
ATOM 1285 C CA . GLU A 1 160 ? 11.321 -13.344 -18.856 1.00 90.19 160 GLU A CA 1
ATOM 1286 C C . GLU A 1 160 ? 11.950 -12.900 -20.176 1.00 90.19 160 GLU A C 1
ATOM 1288 O O . GLU A 1 160 ? 11.695 -13.473 -21.233 1.00 90.19 160 GLU A O 1
ATOM 1293 N N . GLY A 1 161 ? 12.817 -11.888 -20.110 1.00 90.31 161 GLY A N 1
ATOM 1294 C CA . GLY A 1 161 ? 13.475 -11.314 -21.280 1.00 90.31 161 GLY A CA 1
ATOM 1295 C C . GLY A 1 161 ? 14.906 -10.868 -21.000 1.00 90.31 161 GLY A C 1
ATOM 1296 O O . GLY A 1 161 ? 15.411 -10.963 -19.881 1.00 90.31 161 GLY A O 1
ATOM 1297 N N . ARG A 1 162 ? 15.583 -10.380 -22.045 1.00 92.38 162 ARG A N 1
ATOM 1298 C CA . ARG A 1 162 ? 16.941 -9.825 -21.954 1.00 92.38 162 ARG A CA 1
ATOM 1299 C C . ARG A 1 162 ? 17.160 -8.691 -22.955 1.00 92.38 162 ARG A C 1
ATOM 1301 O O . ARG A 1 162 ? 16.682 -8.753 -24.089 1.00 92.38 162 ARG A O 1
ATOM 1308 N N . TRP A 1 163 ? 17.964 -7.711 -22.557 1.00 93.12 163 TRP A N 1
ATOM 1309 C CA . TRP A 1 163 ? 18.476 -6.663 -23.440 1.00 93.12 163 TRP A CA 1
ATOM 1310 C C . TRP A 1 163 ? 19.890 -7.015 -23.898 1.00 93.12 163 TRP A C 1
ATOM 1312 O O . TRP A 1 163 ? 20.809 -7.102 -23.085 1.00 93.12 163 TRP A O 1
ATOM 1322 N N . VAL A 1 164 ? 20.066 -7.232 -25.203 1.00 93.31 164 VAL A N 1
ATOM 1323 C CA . VAL A 1 164 ? 21.350 -7.601 -25.815 1.00 93.31 164 VAL A CA 1
ATOM 1324 C C . VAL A 1 164 ? 21.837 -6.457 -26.697 1.00 93.31 164 VAL A C 1
ATOM 1326 O O . VAL A 1 164 ? 21.112 -5.989 -27.580 1.00 93.31 164 VAL A O 1
ATOM 1329 N N . ARG A 1 165 ? 23.074 -6.003 -26.461 1.00 92.81 165 ARG A N 1
ATOM 1330 C CA . ARG A 1 165 ? 23.713 -4.932 -27.239 1.00 92.81 165 ARG A CA 1
ATOM 1331 C C . ARG A 1 165 ? 23.706 -5.277 -28.731 1.00 92.81 165 ARG A C 1
ATOM 1333 O O . ARG A 1 165 ? 24.110 -6.371 -29.106 1.00 92.81 165 ARG A O 1
ATOM 1340 N N . GLY A 1 166 ? 23.266 -4.333 -29.564 1.00 91.31 166 GLY A N 1
ATOM 1341 C CA . GLY A 1 166 ? 23.195 -4.502 -31.021 1.00 91.31 166 GLY A CA 1
ATOM 1342 C C . GLY A 1 166 ? 22.014 -5.342 -31.521 1.00 91.31 166 GLY A C 1
ATOM 1343 O O . GLY A 1 166 ? 21.895 -5.531 -32.724 1.00 91.31 166 GLY A O 1
ATOM 1344 N N . CYS A 1 167 ? 21.147 -5.831 -30.628 1.00 93.50 167 CYS A N 1
ATOM 1345 C CA . CYS A 1 167 ? 19.954 -6.594 -30.990 1.00 93.50 167 CYS A CA 1
ATOM 1346 C C . CYS A 1 167 ? 18.704 -5.988 -30.341 1.00 93.50 167 CYS A C 1
ATOM 1348 O O . CYS A 1 167 ? 17.953 -5.290 -31.009 1.00 93.50 167 CYS A O 1
ATOM 1350 N N . SER A 1 168 ? 18.499 -6.216 -29.040 1.00 93.69 168 SER A N 1
ATOM 1351 C CA . SER A 1 168 ? 17.274 -5.826 -28.322 1.00 93.69 168 SER A CA 1
ATOM 1352 C C . SER A 1 168 ? 17.455 -4.676 -27.329 1.00 93.69 168 SER A C 1
ATOM 1354 O O . SER A 1 168 ? 16.486 -4.223 -26.732 1.00 93.69 168 SER A O 1
ATOM 1356 N N . ALA A 1 169 ? 18.685 -4.199 -27.110 1.00 94.31 169 ALA A N 1
ATOM 1357 C CA . ALA A 1 169 ? 18.981 -3.074 -26.219 1.00 94.31 169 ALA A CA 1
ATOM 1358 C C . ALA A 1 169 ? 18.669 -1.718 -26.884 1.00 94.31 169 ALA A C 1
ATOM 1360 O O . ALA A 1 169 ? 19.579 -0.951 -27.196 1.00 94.31 169 ALA A O 1
ATOM 1361 N N . GLY A 1 170 ? 17.382 -1.447 -27.114 1.00 94.00 170 GLY A N 1
ATOM 1362 C CA . GLY A 1 170 ? 16.896 -0.298 -27.883 1.00 94.00 170 GLY A CA 1
ATOM 1363 C C . GLY A 1 170 ? 16.919 1.056 -27.165 1.00 94.00 170 GLY A C 1
ATOM 1364 O O . GLY A 1 170 ? 16.753 2.090 -27.807 1.00 94.00 170 GLY A O 1
ATOM 1365 N N . GLY A 1 171 ? 17.131 1.075 -25.846 1.00 92.38 171 GLY A N 1
ATOM 1366 C CA . GLY A 1 171 ? 17.108 2.300 -25.037 1.00 92.38 171 GLY A CA 1
ATOM 1367 C C . GLY A 1 171 ? 15.691 2.749 -24.662 1.00 92.38 171 GLY A C 1
ATOM 1368 O O . GLY A 1 171 ? 14.728 2.004 -24.835 1.00 92.38 171 GLY A O 1
ATOM 1369 N N . CYS A 1 172 ? 15.562 3.954 -24.099 1.00 91.44 172 CYS A N 1
ATOM 1370 C CA . CYS A 1 172 ? 14.268 4.557 -23.755 1.00 91.44 172 CYS A CA 1
ATOM 1371 C C . CYS A 1 172 ? 13.674 5.350 -24.933 1.00 91.44 172 CYS A C 1
ATOM 1373 O O . CYS A 1 172 ? 14.272 5.441 -26.003 1.00 91.44 172 CYS A O 1
ATOM 1375 N N . ARG A 1 173 ? 12.501 5.964 -24.732 1.00 88.75 173 ARG A N 1
ATOM 1376 C CA . ARG A 1 173 ? 11.757 6.684 -25.782 1.00 88.75 173 ARG A CA 1
ATOM 1377 C C . ARG A 1 173 ? 12.516 7.866 -26.406 1.00 88.75 173 ARG A C 1
ATOM 1379 O O . ARG A 1 173 ? 12.159 8.311 -27.489 1.00 88.75 173 ARG A O 1
ATOM 1386 N N . ASN A 1 174 ? 13.582 8.329 -25.753 1.00 91.12 174 ASN A N 1
ATOM 1387 C CA . ASN A 1 174 ? 14.480 9.366 -26.267 1.00 91.12 174 ASN A CA 1
ATOM 1388 C C . ASN A 1 174 ? 15.410 8.861 -27.391 1.00 91.12 174 ASN A C 1
ATOM 1390 O O . ASN A 1 174 ? 16.116 9.666 -27.987 1.00 91.12 174 ASN A O 1
ATOM 1394 N N . PHE A 1 175 ? 15.417 7.554 -27.685 1.00 91.81 175 PHE A N 1
ATOM 1395 C CA . PHE A 1 175 ? 16.225 6.917 -28.733 1.00 91.81 175 PHE A CA 1
ATOM 1396 C C . PHE A 1 175 ? 15.322 6.296 -29.817 1.00 91.81 175 PHE A C 1
ATOM 1398 O O . PHE A 1 175 ? 15.230 5.072 -29.911 1.00 91.81 175 PHE A O 1
ATOM 1405 N N . PRO A 1 176 ? 14.608 7.105 -30.623 1.00 92.00 176 PRO A N 1
ATOM 1406 C CA . PRO A 1 176 ? 13.549 6.620 -31.515 1.00 92.00 176 PRO A CA 1
ATOM 1407 C C . PRO A 1 176 ? 14.028 5.587 -32.546 1.00 92.00 176 PRO A C 1
ATOM 1409 O O . PRO A 1 176 ? 13.299 4.638 -32.830 1.00 92.00 176 PRO A O 1
ATOM 1412 N N . ASP A 1 177 ? 15.264 5.715 -33.039 1.00 95.25 177 ASP A N 1
ATOM 1413 C CA . ASP A 1 177 ? 15.829 4.833 -34.072 1.00 95.25 177 ASP A CA 1
ATOM 1414 C C . ASP A 1 177 ? 16.006 3.383 -33.602 1.00 95.25 177 ASP A C 1
ATOM 1416 O O . ASP A 1 177 ? 15.970 2.447 -34.402 1.00 95.25 177 ASP A O 1
ATOM 1420 N N . THR A 1 178 ? 16.185 3.185 -32.295 1.00 94.56 178 THR A N 1
ATOM 1421 C CA . THR A 1 178 ? 16.453 1.874 -31.695 1.00 94.56 178 THR A CA 1
ATOM 1422 C C . THR A 1 178 ? 15.365 1.430 -30.727 1.00 94.56 178 THR A C 1
ATOM 1424 O O . THR A 1 178 ? 15.268 0.244 -30.440 1.00 94.56 178 THR A O 1
ATOM 1427 N N . TYR A 1 179 ? 14.511 2.334 -30.243 1.00 94.06 179 TYR A N 1
ATOM 1428 C CA . TYR A 1 179 ? 13.529 2.047 -29.194 1.00 94.06 179 TYR A CA 1
ATOM 1429 C C . TYR A 1 179 ? 12.609 0.860 -29.518 1.00 94.06 179 TYR A C 1
ATOM 1431 O O . TYR A 1 179 ? 12.294 0.055 -28.640 1.00 94.06 179 TYR A O 1
ATOM 1439 N N . TRP A 1 180 ? 12.214 0.723 -30.783 1.00 93.06 180 TRP A N 1
ATOM 1440 C CA . TRP A 1 180 ? 11.314 -0.330 -31.256 1.00 93.06 180 TRP A CA 1
ATOM 1441 C C . TRP A 1 180 ? 11.907 -1.747 -31.167 1.00 93.06 180 TRP A C 1
ATOM 1443 O O . TRP A 1 180 ? 11.146 -2.714 -31.205 1.00 93.06 180 TRP A O 1
ATOM 1453 N N . THR A 1 181 ? 13.233 -1.889 -31.020 1.00 95.31 181 THR A N 1
ATOM 1454 C CA . THR A 1 181 ? 13.904 -3.198 -30.912 1.00 95.31 181 THR A CA 1
ATOM 1455 C C . THR A 1 181 ? 13.828 -3.808 -29.511 1.00 95.31 181 THR A C 1
ATOM 1457 O O . THR A 1 181 ? 14.165 -4.982 -29.332 1.00 95.31 181 THR A O 1
ATOM 1460 N N . ASN A 1 182 ? 13.378 -3.042 -28.508 1.00 95.81 182 ASN A N 1
ATOM 1461 C CA . ASN A 1 182 ? 13.112 -3.578 -27.174 1.00 95.81 182 ASN A CA 1
ATOM 1462 C C . ASN A 1 182 ? 12.049 -4.696 -27.230 1.00 95.81 182 ASN A C 1
ATOM 1464 O O . ASN A 1 182 ? 11.139 -4.629 -28.059 1.00 95.81 182 ASN A O 1
ATOM 1468 N N . PRO A 1 183 ? 12.105 -5.702 -26.334 1.00 95.06 183 PRO A N 1
ATOM 1469 C CA . PRO A 1 183 ? 11.057 -6.717 -26.230 1.00 95.06 183 PRO A CA 1
ATOM 1470 C C . PRO A 1 183 ? 9.674 -6.094 -25.990 1.00 95.06 183 PRO A C 1
ATOM 1472 O O . PRO A 1 183 ? 9.532 -5.203 -25.152 1.00 95.06 183 PRO A O 1
ATOM 1475 N N . GLN A 1 184 ? 8.659 -6.587 -26.702 1.00 92.88 184 GLN A N 1
ATOM 1476 C CA . GLN A 1 184 ? 7.277 -6.113 -26.612 1.00 92.88 184 GLN A CA 1
ATOM 1477 C C . GLN A 1 184 ? 6.375 -7.250 -26.131 1.00 92.88 184 GLN A C 1
ATOM 1479 O O . GLN A 1 184 ? 6.460 -8.369 -26.637 1.00 92.88 184 GLN A O 1
ATOM 1484 N N . TYR A 1 185 ? 5.493 -6.954 -25.179 1.00 91.12 185 TYR A N 1
ATOM 1485 C CA . TYR A 1 185 ? 4.558 -7.918 -24.602 1.00 91.12 185 TYR A CA 1
ATOM 1486 C C . TYR A 1 185 ? 3.136 -7.393 -24.758 1.00 91.12 185 TYR A C 1
ATOM 1488 O O . TYR A 1 185 ? 2.871 -6.218 -24.507 1.00 91.12 185 TYR A O 1
ATOM 1496 N N . ARG A 1 186 ? 2.218 -8.261 -25.189 1.00 89.00 186 ARG A N 1
ATOM 1497 C CA . ARG A 1 186 ? 0.805 -7.912 -25.352 1.00 89.00 186 ARG A CA 1
ATOM 1498 C C . ARG A 1 186 ? 0.034 -8.317 -24.101 1.00 89.00 186 ARG A C 1
ATOM 1500 O O . ARG A 1 186 ? 0.027 -9.490 -23.743 1.00 89.00 186 ARG A O 1
ATOM 1507 N N . LEU A 1 187 ? -0.661 -7.354 -23.508 1.00 85.75 187 LEU A N 1
ATOM 1508 C CA . LEU A 1 187 ? -1.633 -7.570 -22.442 1.00 85.75 187 LEU A CA 1
ATOM 1509 C C . LEU A 1 187 ? -3.045 -7.517 -23.040 1.00 85.75 187 LEU A C 1
ATOM 1511 O O . LEU A 1 187 ? -3.316 -6.677 -23.899 1.00 85.75 187 LEU A O 1
ATOM 1515 N N . LYS A 1 188 ? -3.933 -8.415 -22.610 1.00 85.25 188 LYS A N 1
ATOM 1516 C CA . LYS A 1 188 ? -5.364 -8.351 -22.924 1.00 85.25 188 LYS A CA 1
ATOM 1517 C C . LYS A 1 188 ? -6.129 -8.162 -21.622 1.00 85.25 188 LYS A C 1
ATOM 1519 O O . LYS A 1 188 ? -6.002 -8.993 -20.731 1.00 85.25 188 LYS A O 1
ATOM 1524 N N . LEU A 1 189 ? -6.896 -7.083 -21.545 1.00 83.12 189 LEU A N 1
ATOM 1525 C CA . LEU A 1 189 ? -7.801 -6.783 -20.441 1.00 83.12 189 LEU A CA 1
ATOM 1526 C C . LEU A 1 189 ? -9.192 -7.262 -20.867 1.00 83.12 189 LEU A C 1
ATOM 1528 O O . LEU A 1 189 ? -9.697 -6.792 -21.886 1.00 83.12 189 LEU A O 1
ATOM 1532 N N . LEU A 1 190 ? -9.734 -8.268 -20.180 1.00 77.88 190 LEU A N 1
ATOM 1533 C CA . LEU A 1 190 ? -10.993 -8.928 -20.561 1.00 77.88 190 LEU A CA 1
ATOM 1534 C C . LEU A 1 190 ? -12.114 -8.717 -19.544 1.00 77.88 190 LEU A C 1
ATOM 1536 O O . LEU A 1 190 ? -13.275 -8.734 -19.935 1.00 77.88 190 LEU A O 1
ATOM 1540 N N . GLU A 1 191 ? -11.763 -8.551 -18.271 1.00 77.00 191 GLU A N 1
ATOM 1541 C CA . GLU A 1 191 ? -12.705 -8.487 -17.154 1.00 77.00 191 GLU A CA 1
ATOM 1542 C C . GLU A 1 191 ? -12.666 -7.100 -16.518 1.00 77.00 191 GLU A C 1
ATOM 1544 O O . GLU A 1 191 ? -11.603 -6.484 -16.412 1.00 77.00 191 GLU A O 1
ATOM 1549 N N . GLU A 1 192 ? -13.838 -6.610 -16.139 1.00 79.62 192 GLU A N 1
ATOM 1550 C CA . GLU A 1 192 ? -14.031 -5.324 -15.477 1.00 79.62 192 GLU A CA 1
ATOM 1551 C C . GLU A 1 192 ? -13.852 -5.497 -13.964 1.00 79.62 192 GLU A C 1
ATOM 1553 O O . GLU A 1 192 ? -14.048 -6.586 -13.422 1.00 79.62 192 GLU A O 1
ATOM 1558 N N . ASP A 1 193 ? -13.459 -4.434 -13.271 1.00 76.69 193 ASP A N 1
ATOM 1559 C CA . ASP A 1 193 ? -13.351 -4.451 -11.818 1.00 76.69 193 ASP A CA 1
ATOM 1560 C C . ASP A 1 193 ? -14.755 -4.580 -11.193 1.00 76.69 193 ASP A C 1
ATOM 1562 O O . ASP A 1 193 ? -15.607 -3.715 -11.393 1.00 76.69 193 ASP A O 1
ATOM 1566 N N . ASP A 1 194 ? -14.981 -5.618 -10.380 1.00 72.94 194 ASP A N 1
ATOM 1567 C CA . ASP A 1 194 ? -16.216 -5.793 -9.599 1.00 72.94 194 ASP A CA 1
ATOM 1568 C C . ASP A 1 194 ? -16.293 -4.761 -8.459 1.00 72.94 194 ASP A C 1
ATOM 1570 O O . ASP A 1 194 ? -15.951 -5.032 -7.303 1.00 72.94 194 ASP A O 1
ATOM 1574 N N . ASP A 1 195 ? -16.715 -3.541 -8.789 1.00 71.44 195 ASP A N 1
ATOM 1575 C CA . ASP A 1 195 ? -16.885 -2.448 -7.841 1.00 71.44 195 ASP A CA 1
ATOM 1576 C C . ASP A 1 195 ? -18.273 -1.806 -7.963 1.00 71.44 195 ASP A C 1
ATOM 1578 O O . ASP A 1 195 ? -18.502 -0.987 -8.851 1.00 71.44 195 ASP A O 1
ATOM 1582 N N . PRO A 1 196 ? -19.216 -2.131 -7.062 1.00 69.75 196 PRO A N 1
ATOM 1583 C CA . PRO A 1 196 ? -20.585 -1.633 -7.152 1.00 69.75 196 PRO A CA 1
ATOM 1584 C C . PRO A 1 196 ? -20.707 -0.126 -6.877 1.00 69.75 196 PRO A C 1
ATOM 1586 O O . PRO A 1 196 ? -21.775 0.441 -7.103 1.00 69.75 196 PRO A O 1
ATOM 1589 N N . GLU A 1 197 ? -19.659 0.522 -6.355 1.00 68.94 197 GLU A N 1
ATOM 1590 C CA . GLU A 1 197 ? -19.633 1.969 -6.117 1.00 68.94 197 GLU A CA 1
ATOM 1591 C C . GLU A 1 197 ? -18.977 2.751 -7.267 1.00 68.94 197 GLU A C 1
ATOM 1593 O O . GLU A 1 197 ? -19.032 3.984 -7.270 1.00 68.94 197 GLU A O 1
ATOM 1598 N N . ASP A 1 198 ? -18.359 2.066 -8.234 1.00 70.00 198 ASP A N 1
ATOM 1599 C CA . ASP A 1 198 ? -17.757 2.690 -9.408 1.00 70.00 198 ASP A CA 1
ATOM 1600 C C . ASP A 1 198 ? -18.689 2.581 -10.617 1.00 70.00 198 ASP A C 1
ATOM 1602 O O . ASP A 1 198 ? -19.139 1.503 -10.990 1.00 70.00 198 ASP A O 1
ATOM 1606 N N . ASN A 1 199 ? -18.995 3.719 -11.238 1.00 67.00 199 ASN A N 1
ATOM 1607 C CA . ASN A 1 199 ? -19.802 3.740 -12.460 1.00 67.00 199 ASN A CA 1
ATOM 1608 C C . ASN A 1 199 ? -18.928 3.636 -13.720 1.00 67.00 199 ASN A C 1
ATOM 1610 O O . ASN A 1 199 ? -19.464 3.563 -14.828 1.00 67.00 199 ASN A O 1
ATOM 1614 N N . GLU A 1 200 ? -17.598 3.697 -13.578 1.00 70.06 200 GLU A N 1
ATOM 1615 C CA . GLU A 1 200 ? -16.674 3.535 -14.694 1.00 70.06 200 GLU A CA 1
ATOM 1616 C C . GLU A 1 200 ? -16.338 2.055 -14.897 1.00 70.06 200 GLU A C 1
ATOM 1618 O O . GLU A 1 200 ? -15.800 1.383 -14.022 1.00 70.06 200 GLU A O 1
ATOM 1623 N N . VAL A 1 201 ? -16.610 1.568 -16.106 1.00 72.19 201 VAL A N 1
ATOM 1624 C CA . VAL A 1 201 ? -16.150 0.265 -16.581 1.00 72.19 201 VAL A CA 1
ATOM 1625 C C . VAL A 1 201 ? -14.639 0.335 -16.809 1.00 72.19 201 VAL A C 1
ATOM 1627 O O . VAL A 1 201 ? -14.171 0.850 -17.829 1.00 72.19 201 VAL A O 1
ATOM 1630 N N . VAL A 1 202 ? -13.867 -0.144 -15.835 1.00 75.44 202 VAL A N 1
ATOM 1631 C CA . VAL A 1 202 ? -12.400 -0.159 -15.872 1.00 75.44 202 VAL A CA 1
ATOM 1632 C C . VAL A 1 202 ? -11.859 -1.549 -15.572 1.00 75.44 202 VAL A C 1
ATOM 1634 O O . VAL A 1 202 ? -12.485 -2.332 -14.871 1.00 75.44 202 VAL A O 1
ATOM 1637 N N . CYS A 1 203 ? -10.674 -1.847 -16.102 1.00 81.56 203 CYS A N 1
ATOM 1638 C CA . CYS A 1 203 ? -9.910 -3.043 -15.761 1.00 81.56 203 CYS A CA 1
ATOM 1639 C C . CYS A 1 203 ? -8.583 -2.607 -15.137 1.00 81.56 203 CYS A C 1
ATOM 1641 O O . CYS A 1 203 ? -7.739 -2.003 -15.817 1.00 81.56 203 CYS A O 1
ATOM 1643 N N . SER A 1 204 ? -8.409 -2.883 -13.846 1.00 79.25 204 SER A N 1
ATOM 1644 C CA . SER A 1 204 ? -7.189 -2.554 -13.116 1.00 79.25 204 SER A CA 1
ATOM 1645 C C . SER A 1 204 ? -6.155 -3.664 -13.249 1.00 79.25 204 SER A C 1
ATOM 1647 O O . SER A 1 204 ? -6.422 -4.840 -13.014 1.00 79.25 204 SER A O 1
ATOM 1649 N N . PHE A 1 205 ? -4.923 -3.286 -13.576 1.00 82.81 205 PHE A N 1
ATOM 1650 C CA . PHE A 1 205 ? -3.798 -4.210 -13.628 1.00 82.81 205 PHE A CA 1
ATOM 1651 C C . PHE A 1 205 ? -2.540 -3.543 -13.090 1.00 82.81 205 PHE A C 1
ATOM 1653 O O . PHE A 1 205 ? -2.419 -2.317 -13.061 1.00 82.81 205 PHE A O 1
ATOM 1660 N N . LEU A 1 206 ? -1.582 -4.374 -12.694 1.00 83.44 206 LEU A N 1
ATOM 1661 C CA . LEU A 1 206 ? -0.308 -3.925 -12.172 1.00 83.44 206 LEU A CA 1
ATOM 1662 C C . LEU A 1 206 ? 0.841 -4.516 -12.988 1.00 83.44 206 LEU A C 1
ATOM 1664 O O . LEU A 1 206 ? 0.839 -5.701 -13.319 1.00 83.44 206 LEU A O 1
ATOM 1668 N N . VAL A 1 207 ? 1.828 -3.680 -13.319 1.00 85.94 207 VAL A N 1
ATOM 1669 C CA . VAL A 1 207 ? 3.024 -4.103 -14.054 1.00 85.94 207 VAL A CA 1
ATOM 1670 C C . VAL A 1 207 ? 4.264 -3.785 -13.245 1.00 85.94 207 VAL A C 1
ATOM 1672 O O . VAL A 1 207 ? 4.541 -2.631 -12.917 1.00 85.94 207 VAL A O 1
ATOM 1675 N N . ALA A 1 208 ? 5.040 -4.834 -13.007 1.00 85.62 208 ALA A N 1
ATOM 1676 C CA . ALA A 1 208 ? 6.348 -4.776 -12.391 1.00 85.62 208 ALA A CA 1
ATOM 1677 C C . ALA A 1 208 ? 7.427 -5.168 -13.397 1.00 85.62 208 ALA A C 1
ATOM 1679 O O . ALA A 1 208 ? 7.327 -6.189 -14.079 1.00 85.62 208 ALA A O 1
ATOM 1680 N N . LEU A 1 209 ? 8.487 -4.363 -13.460 1.00 87.00 209 LEU A N 1
ATOM 1681 C CA . LEU A 1 209 ? 9.685 -4.669 -14.232 1.00 87.00 209 LEU A CA 1
ATOM 1682 C C . LEU A 1 209 ? 10.880 -4.764 -13.283 1.00 87.00 209 LEU A C 1
ATOM 1684 O O . LEU A 1 209 ? 11.237 -3.780 -12.635 1.00 87.00 209 LEU A O 1
ATOM 1688 N N . MET A 1 210 ? 11.509 -5.941 -13.243 1.00 85.06 210 MET A N 1
ATOM 1689 C CA . MET A 1 210 ? 12.616 -6.260 -12.340 1.00 85.06 210 MET A CA 1
ATOM 1690 C C . MET A 1 210 ? 13.872 -6.661 -13.125 1.00 85.06 210 MET A C 1
ATOM 1692 O O . MET A 1 210 ? 13.808 -7.426 -14.090 1.00 85.06 210 MET A O 1
ATOM 1696 N N . GLN A 1 211 ? 15.038 -6.171 -12.695 1.00 85.00 211 GLN A N 1
ATOM 1697 C 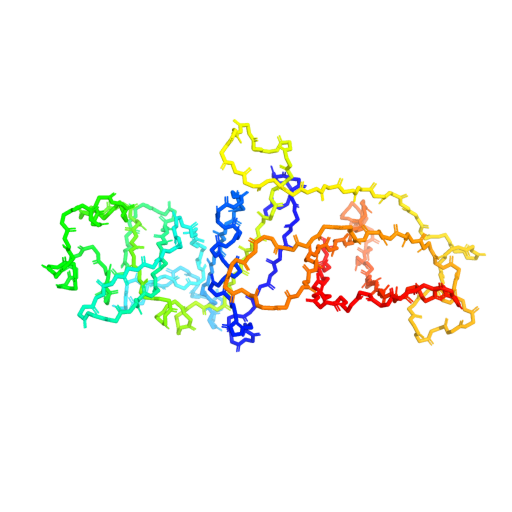CA . GLN A 1 211 ? 16.335 -6.565 -13.255 1.00 85.00 211 GLN A CA 1
ATOM 1698 C C . GLN A 1 211 ? 16.981 -7.687 -12.429 1.00 85.00 211 GLN A C 1
ATOM 1700 O O . GLN A 1 211 ? 17.109 -7.587 -11.213 1.00 85.00 211 GLN A O 1
ATOM 1705 N N . LYS A 1 212 ? 17.440 -8.760 -13.085 1.00 84.38 212 LYS A N 1
ATOM 1706 C CA . LYS A 1 212 ? 18.037 -9.921 -12.402 1.00 84.38 212 LYS A CA 1
ATOM 1707 C C . LYS A 1 212 ? 19.561 -9.804 -12.264 1.00 84.38 212 LYS A C 1
ATOM 1709 O O . LYS A 1 212 ? 20.236 -9.210 -13.100 1.00 84.38 212 LYS A O 1
ATOM 1714 N N . ASN A 1 213 ? 20.110 -10.436 -11.220 1.00 76.38 213 ASN A N 1
ATOM 1715 C CA . ASN A 1 213 ? 21.544 -10.704 -10.986 1.00 76.38 213 ASN A CA 1
ATOM 1716 C C . ASN A 1 213 ? 22.506 -9.506 -10.838 1.00 76.38 213 ASN A C 1
ATOM 1718 O O . ASN A 1 213 ? 23.656 -9.710 -10.461 1.00 76.38 213 ASN A O 1
ATOM 1722 N N . ARG A 1 214 ? 22.052 -8.260 -10.993 1.00 72.00 214 ARG A N 1
ATOM 1723 C CA . ARG A 1 214 ? 22.903 -7.060 -10.874 1.00 72.00 214 ARG A CA 1
ATOM 1724 C C . ARG A 1 214 ? 23.508 -6.830 -9.485 1.00 72.00 214 ARG A C 1
ATOM 1726 O O . ARG A 1 214 ? 24.585 -6.246 -9.386 1.00 72.00 214 ARG A O 1
ATOM 1733 N N . ARG A 1 215 ? 22.855 -7.289 -8.407 1.00 66.19 215 ARG A N 1
ATOM 1734 C CA . ARG A 1 215 ? 23.377 -7.144 -7.032 1.00 66.19 215 ARG A CA 1
ATOM 1735 C C . ARG A 1 215 ? 24.697 -7.909 -6.832 1.00 66.19 215 ARG A C 1
ATOM 1737 O O . ARG A 1 215 ? 25.536 -7.456 -6.059 1.00 66.19 215 ARG A O 1
ATOM 1744 N N . LYS A 1 216 ? 24.920 -9.017 -7.555 1.00 66.06 216 LYS A N 1
ATOM 1745 C CA . LYS A 1 216 ? 26.177 -9.793 -7.500 1.00 66.06 216 LYS A CA 1
ATOM 1746 C C . LYS A 1 216 ? 27.346 -9.032 -8.138 1.00 66.06 216 LYS A C 1
ATOM 1748 O O . LYS A 1 216 ? 28.465 -9.096 -7.634 1.00 66.06 216 LYS A O 1
ATOM 1753 N N . ASP A 1 217 ? 27.052 -8.220 -9.150 1.00 67.12 217 ASP A N 1
ATOM 1754 C CA . ASP A 1 217 ? 28.044 -7.439 -9.895 1.00 67.12 217 ASP A CA 1
ATOM 1755 C C . ASP A 1 217 ? 28.425 -6.121 -9.201 1.00 67.12 217 ASP A C 1
ATOM 1757 O O . ASP A 1 217 ? 29.354 -5.437 -9.638 1.00 67.12 217 ASP A O 1
ATOM 1761 N N . ARG A 1 218 ? 27.778 -5.768 -8.075 1.00 67.38 218 ARG A N 1
ATOM 1762 C CA . ARG A 1 218 ? 28.182 -4.609 -7.253 1.00 67.38 218 ARG A CA 1
ATOM 1763 C C . ARG A 1 218 ? 29.637 -4.700 -6.802 1.00 67.38 218 ARG A C 1
ATOM 1765 O O . ARG A 1 218 ? 30.311 -3.678 -6.747 1.00 67.38 218 ARG A O 1
ATOM 1772 N N . LYS A 1 219 ? 30.141 -5.912 -6.530 1.00 66.00 219 LYS A N 1
ATOM 1773 C CA . LYS A 1 219 ? 31.554 -6.136 -6.171 1.00 66.00 219 LYS A CA 1
ATOM 1774 C C . LYS A 1 219 ? 32.525 -5.725 -7.288 1.00 66.00 219 LYS A C 1
ATOM 1776 O O . LYS A 1 219 ? 33.687 -5.475 -7.003 1.00 66.00 219 LYS A O 1
ATOM 1781 N N . MET A 1 220 ? 32.045 -5.624 -8.529 1.00 67.56 220 MET A N 1
ATOM 1782 C CA . MET A 1 220 ? 32.803 -5.162 -9.696 1.00 67.56 220 MET A CA 1
ATOM 1783 C C . MET A 1 220 ? 32.478 -3.706 -10.083 1.00 67.56 220 MET A C 1
ATOM 1785 O O . MET A 1 220 ? 32.808 -3.276 -11.183 1.00 67.56 220 MET A O 1
ATOM 1789 N N . GLY A 1 221 ? 31.797 -2.947 -9.216 1.00 66.31 221 GLY A N 1
ATOM 1790 C CA . GLY A 1 221 ? 31.427 -1.550 -9.472 1.00 66.31 221 GLY A CA 1
ATOM 1791 C C . GLY A 1 221 ? 30.183 -1.361 -10.348 1.00 66.31 221 GLY A C 1
ATOM 1792 O O . GLY A 1 221 ? 29.901 -0.245 -10.780 1.00 66.31 221 GLY A O 1
ATOM 1793 N N . ALA A 1 222 ? 29.417 -2.423 -10.629 1.00 68.50 222 ALA A N 1
ATOM 1794 C CA . ALA A 1 222 ? 28.226 -2.321 -11.464 1.00 68.50 222 ALA A CA 1
ATOM 1795 C C . ALA A 1 222 ? 27.033 -1.718 -10.691 1.00 68.50 222 ALA A C 1
ATOM 1797 O O . ALA A 1 222 ? 26.597 -2.218 -9.657 1.00 68.50 222 ALA A O 1
ATOM 1798 N N . ASN A 1 223 ? 26.445 -0.675 -11.273 1.00 72.38 223 ASN A N 1
ATOM 1799 C CA . ASN A 1 223 ? 25.506 0.254 -10.642 1.00 72.38 223 ASN A CA 1
ATOM 1800 C C . ASN A 1 223 ? 23.966 0.094 -10.811 1.00 72.38 223 ASN A C 1
ATOM 1802 O O . ASN A 1 223 ? 23.331 1.115 -10.892 1.00 72.38 223 ASN A O 1
ATOM 1806 N N . LEU A 1 224 ? 23.286 -1.057 -10.887 1.00 78.94 224 LEU A N 1
ATOM 1807 C CA . LEU A 1 224 ? 21.893 -1.131 -11.434 1.00 78.94 224 LEU A CA 1
ATOM 1808 C C . LEU A 1 224 ? 21.714 -0.401 -12.802 1.00 78.94 224 LEU A C 1
ATOM 1810 O O . LEU A 1 224 ? 22.531 0.399 -13.258 1.00 78.94 224 LEU A O 1
ATOM 1814 N N . PHE A 1 225 ? 20.689 -0.759 -13.565 1.00 83.31 225 PHE A N 1
ATOM 1815 C CA . PHE A 1 225 ? 20.285 0.024 -14.736 1.00 83.31 225 PHE A CA 1
ATOM 1816 C C . PHE A 1 225 ? 19.106 0.920 -14.373 1.00 83.31 225 PHE A C 1
ATOM 1818 O O . PHE A 1 225 ? 18.219 0.497 -13.627 1.00 83.31 225 PHE A O 1
ATOM 1825 N N . THR A 1 226 ? 19.073 2.121 -14.953 1.00 85.19 226 THR A N 1
ATOM 1826 C CA . THR A 1 226 ? 17.833 2.886 -15.086 1.00 85.19 226 THR A CA 1
ATOM 1827 C C . THR A 1 226 ? 16.937 2.121 -16.051 1.00 85.19 226 THR A C 1
ATOM 1829 O O . THR A 1 226 ? 17.194 2.088 -17.254 1.00 85.19 226 THR A O 1
ATOM 1832 N N . ILE A 1 227 ? 15.936 1.442 -15.507 1.00 89.62 227 ILE A N 1
ATOM 1833 C CA . ILE A 1 227 ? 14.950 0.680 -16.273 1.00 89.62 227 ILE A CA 1
ATOM 1834 C C . ILE A 1 227 ? 13.638 1.457 -16.328 1.00 89.62 227 ILE A C 1
ATOM 1836 O O . ILE A 1 227 ? 13.505 2.515 -15.724 1.00 89.62 227 ILE A O 1
ATOM 1840 N N . GLY A 1 228 ? 12.690 0.969 -17.113 1.00 88.88 228 GLY A N 1
ATOM 1841 C CA . GLY A 1 228 ? 11.367 1.555 -17.257 1.00 88.88 228 GLY A CA 1
ATOM 1842 C C . GLY A 1 228 ? 10.635 0.910 -18.419 1.00 88.88 228 GLY A C 1
ATOM 1843 O O . GLY A 1 228 ? 11.231 0.197 -19.226 1.00 88.88 228 GLY A O 1
ATOM 1844 N N . PHE A 1 229 ? 9.338 1.161 -18.502 1.00 91.56 229 PHE A N 1
ATOM 1845 C CA . PHE A 1 229 ? 8.500 0.657 -19.577 1.00 91.56 229 PHE A CA 1
ATOM 1846 C C . PHE A 1 229 ? 7.475 1.713 -19.980 1.00 91.56 229 PHE A C 1
ATOM 1848 O O . PHE A 1 229 ? 7.252 2.690 -19.268 1.00 91.56 229 PHE A O 1
ATOM 1855 N N . ALA A 1 230 ? 6.876 1.519 -21.149 1.00 89.88 230 ALA A N 1
ATOM 1856 C CA . ALA A 1 230 ? 5.752 2.308 -21.621 1.00 89.88 230 ALA A CA 1
ATOM 1857 C C . ALA A 1 230 ? 4.666 1.351 -22.102 1.00 89.88 230 ALA A C 1
ATOM 1859 O O . ALA A 1 230 ? 4.967 0.296 -22.662 1.00 89.88 230 ALA A O 1
ATOM 1860 N N . ILE A 1 231 ? 3.415 1.729 -21.872 1.00 89.56 231 ILE A N 1
ATOM 1861 C CA . ILE A 1 231 ? 2.249 0.956 -22.285 1.00 89.56 231 ILE A CA 1
ATOM 1862 C C . ILE A 1 231 ? 1.548 1.742 -23.382 1.00 89.56 231 ILE A C 1
ATOM 1864 O O . ILE A 1 231 ? 1.433 2.966 -23.313 1.00 89.56 231 ILE A O 1
ATOM 1868 N N . TYR A 1 232 ? 1.136 1.020 -24.414 1.00 87.25 232 TYR A N 1
ATOM 1869 C CA . TYR A 1 232 ? 0.483 1.567 -25.587 1.00 87.25 232 TYR A CA 1
ATOM 1870 C C . TYR A 1 232 ? -0.828 0.833 -25.785 1.00 87.25 232 TYR A C 1
ATOM 1872 O O . TYR A 1 232 ? -0.869 -0.398 -25.727 1.00 87.25 232 TYR A O 1
ATOM 1880 N N . GLU A 1 233 ? -1.881 1.592 -26.052 1.00 88.12 233 GLU A N 1
ATOM 1881 C CA . GLU A 1 233 ? -3.128 1.020 -26.524 1.00 88.12 233 GLU A CA 1
ATOM 1882 C C . GLU A 1 233 ? -2.922 0.478 -27.941 1.00 88.12 233 GLU A C 1
ATOM 1884 O O . GLU A 1 233 ? -2.391 1.159 -28.823 1.00 88.12 233 GLU A O 1
ATOM 1889 N N . PHE A 1 234 ? -3.323 -0.772 -28.157 1.00 81.44 234 PHE A N 1
ATOM 1890 C CA . PHE A 1 234 ? -3.286 -1.380 -29.476 1.00 81.44 234 PHE A CA 1
ATOM 1891 C C . PHE A 1 234 ? -4.627 -1.148 -30.172 1.00 81.44 234 PHE A C 1
ATOM 1893 O O . PHE A 1 234 ? -5.562 -1.929 -30.008 1.00 81.44 234 PHE A O 1
ATOM 1900 N N . THR A 1 235 ? -4.723 -0.088 -30.972 1.00 72.69 235 THR A N 1
ATOM 1901 C CA . THR A 1 235 ? -5.890 0.149 -31.825 1.00 72.69 235 THR A CA 1
ATOM 1902 C C . THR A 1 235 ? -5.782 -0.722 -33.072 1.00 72.69 235 THR A C 1
ATOM 1904 O O . THR A 1 235 ? -5.011 -0.453 -33.993 1.00 72.69 235 THR A O 1
ATOM 1907 N N . ASN A 1 236 ? -6.564 -1.799 -33.113 1.00 57.69 236 ASN A N 1
ATOM 1908 C CA . ASN A 1 236 ? -6.840 -2.476 -34.374 1.00 57.69 236 ASN A CA 1
ATOM 1909 C C . ASN A 1 236 ? -7.747 -1.543 -35.190 1.00 57.69 236 ASN A C 1
ATOM 1911 O O . ASN A 1 236 ? -8.728 -1.042 -34.646 1.00 57.69 236 ASN A O 1
ATOM 1915 N N . LEU A 1 237 ? -7.495 -1.351 -36.487 1.00 50.91 237 LEU A N 1
ATOM 1916 C CA . LEU A 1 237 ? -8.330 -0.521 -37.383 1.00 50.91 237 LEU A CA 1
ATOM 1917 C C . LEU A 1 237 ? -9.803 -0.998 -37.521 1.00 50.91 237 LEU A C 1
ATOM 1919 O O . LEU A 1 237 ? -10.530 -0.488 -38.367 1.00 50.91 237 LEU A O 1
ATOM 1923 N N . TYR A 1 238 ? -10.258 -1.960 -36.705 1.00 45.19 238 TYR A N 1
ATOM 1924 C CA . TYR A 1 238 ? -11.552 -2.634 -36.827 1.00 45.19 238 TYR A CA 1
ATOM 1925 C C . TYR A 1 238 ? -12.300 -2.952 -35.516 1.00 45.19 238 TYR A C 1
ATOM 1927 O O . TYR A 1 238 ? -13.312 -3.649 -35.587 1.00 45.19 238 TYR A O 1
ATOM 1935 N N . SER A 1 239 ? -11.884 -2.521 -34.316 1.00 38.88 239 SER A N 1
ATOM 1936 C CA . SER A 1 239 ? -12.652 -2.869 -33.096 1.00 38.88 239 SER A CA 1
ATOM 1937 C C . SER A 1 239 ? -12.502 -1.868 -31.950 1.00 38.88 239 SER A C 1
ATOM 1939 O O . SER A 1 239 ? -11.425 -1.325 -31.740 1.00 38.88 239 SER A O 1
ATOM 1941 N N . ALA A 1 240 ? -13.624 -1.640 -31.261 1.00 40.03 240 ALA A N 1
ATOM 1942 C CA . ALA A 1 240 ? -13.927 -0.515 -30.384 1.00 40.03 240 ALA A CA 1
ATOM 1943 C C . ALA A 1 240 ? -13.208 -0.501 -29.022 1.00 40.03 240 ALA A C 1
ATOM 1945 O O . ALA A 1 240 ? -12.773 -1.527 -28.504 1.00 40.03 240 ALA A O 1
ATOM 1946 N N . ASN A 1 241 ? -13.142 0.720 -28.487 1.00 41.03 241 ASN A N 1
ATOM 1947 C CA . ASN A 1 241 ? -12.408 1.178 -27.312 1.00 41.03 241 ASN A CA 1
ATOM 1948 C C . ASN A 1 241 ? -12.826 0.486 -26.006 1.00 41.03 241 ASN A C 1
ATOM 1950 O O . ASN A 1 241 ? -14.008 0.472 -25.667 1.00 41.03 241 ASN A O 1
ATOM 1954 N N . ILE A 1 242 ? -11.833 0.069 -25.220 1.00 44.41 242 ILE A N 1
ATOM 1955 C CA . ILE A 1 242 ? -11.936 -0.011 -23.759 1.00 44.41 242 ILE A CA 1
ATOM 1956 C C . ILE A 1 242 ? -10.970 1.046 -23.230 1.00 44.41 242 ILE A C 1
ATOM 1958 O O . ILE A 1 242 ? -9.761 0.951 -23.436 1.00 44.41 242 ILE A O 1
ATOM 1962 N N . LEU A 1 243 ? -11.505 2.085 -22.590 1.00 41.28 243 LEU A N 1
ATOM 1963 C CA . LEU A 1 243 ? -10.697 3.121 -21.954 1.00 41.28 243 LEU A CA 1
ATOM 1964 C C . LEU A 1 243 ? -10.015 2.516 -20.720 1.00 41.28 243 LEU A C 1
ATOM 1966 O O . LEU A 1 243 ? -10.647 2.292 -19.695 1.00 41.28 243 LEU A O 1
ATOM 1970 N N . SER A 1 244 ? -8.715 2.238 -20.807 1.00 44.62 244 SER A N 1
ATOM 1971 C CA . SER A 1 244 ? -7.931 1.786 -19.654 1.00 44.62 244 SER A CA 1
ATOM 1972 C C . SER A 1 244 ? -7.525 2.976 -18.782 1.00 44.62 244 SER A C 1
ATOM 1974 O O . SER A 1 244 ? -6.885 3.907 -19.282 1.00 44.62 244 SER A O 1
ATOM 1976 N N . ARG A 1 245 ? -7.795 2.933 -17.472 1.00 40.81 245 ARG A N 1
ATOM 1977 C CA . ARG A 1 245 ? -7.266 3.916 -16.515 1.00 40.81 245 ARG A CA 1
ATOM 1978 C C . ARG A 1 245 ? -6.739 3.257 -15.240 1.00 40.81 245 ARG A C 1
ATOM 1980 O O . ARG A 1 245 ? -7.403 3.256 -14.222 1.00 40.81 245 ARG A O 1
ATOM 1987 N N . ALA A 1 246 ? -5.491 2.798 -15.295 1.00 38.81 246 ALA A N 1
ATOM 1988 C CA . ALA A 1 246 ? -4.521 2.828 -14.194 1.00 38.81 246 ALA A CA 1
ATOM 1989 C C . ALA A 1 246 ? -3.168 2.340 -14.734 1.00 38.81 246 ALA A C 1
ATOM 1991 O O . ALA A 1 246 ? -2.894 1.149 -14.787 1.00 38.81 246 ALA A O 1
ATOM 1992 N N . LEU A 1 247 ? -2.298 3.259 -15.158 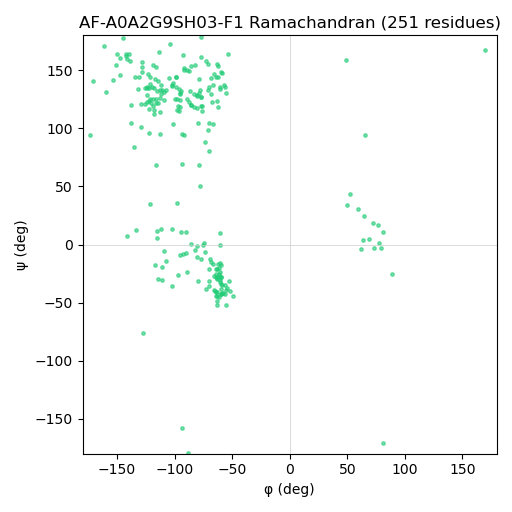1.00 44.31 247 LEU A N 1
ATOM 1993 C CA . LEU A 1 247 ? -0.906 2.930 -15.478 1.00 44.31 247 LEU A CA 1
ATOM 1994 C C . LEU A 1 247 ? -0.049 3.189 -14.241 1.00 44.31 247 LEU A C 1
ATOM 1996 O O . LEU A 1 247 ? 0.718 4.149 -14.195 1.00 44.31 247 LEU A O 1
ATOM 2000 N N . ARG A 1 248 ? -0.216 2.362 -13.205 1.00 46.44 248 ARG A N 1
ATOM 2001 C CA . ARG A 1 248 ? 0.694 2.367 -12.055 1.00 46.44 248 ARG A CA 1
ATOM 2002 C C . ARG A 1 248 ? 1.759 1.318 -12.310 1.00 46.44 248 ARG A C 1
ATOM 2004 O O . ARG A 1 248 ? 1.555 0.124 -12.127 1.00 46.44 248 ARG A O 1
ATOM 2011 N N . GLY A 1 249 ? 2.872 1.789 -12.856 1.00 42.47 249 GLY A N 1
ATOM 2012 C CA . GLY A 1 249 ? 4.067 0.984 -13.007 1.00 42.47 249 GLY A CA 1
ATOM 2013 C C . GLY A 1 249 ? 4.998 1.228 -11.840 1.00 42.47 249 GLY A C 1
ATOM 2014 O O . GLY A 1 249 ? 5.476 2.349 -11.676 1.00 42.47 249 GLY A O 1
ATOM 2015 N N . THR A 1 250 ? 5.285 0.189 -11.065 1.00 44.41 250 THR A N 1
ATOM 2016 C CA . THR A 1 250 ? 6.334 0.261 -10.049 1.00 44.41 250 THR A CA 1
ATOM 2017 C C . THR A 1 250 ? 7.606 -0.347 -10.621 1.00 44.41 250 THR A C 1
ATOM 2019 O O . THR A 1 250 ? 7.617 -1.461 -11.153 1.00 44.41 250 THR A O 1
ATOM 2022 N N . GLN A 1 251 ? 8.691 0.426 -10.581 1.00 45.94 251 GLN A N 1
ATOM 2023 C CA . GLN A 1 251 ? 10.020 -0.090 -10.884 1.00 45.94 251 GLN A CA 1
ATOM 2024 C C . GLN A 1 251 ? 10.580 -0.742 -9.634 1.00 45.94 251 GLN A C 1
ATOM 2026 O O . GLN A 1 251 ? 10.590 -0.130 -8.568 1.00 45.94 251 GLN A O 1
ATOM 2031 N N . ILE A 1 252 ? 11.067 -1.966 -9.789 1.00 45.25 252 ILE A N 1
ATOM 2032 C CA . ILE A 1 252 ? 11.599 -2.749 -8.682 1.00 45.25 252 ILE A CA 1
ATOM 2033 C C . ILE A 1 252 ? 13.113 -2.898 -8.867 1.00 45.25 252 ILE A C 1
ATOM 2035 O O . ILE A 1 252 ? 13.588 -3.247 -9.956 1.00 45.25 252 ILE A O 1
ATOM 2039 N N . HIS A 1 253 ? 13.872 -2.579 -7.814 1.00 44.84 253 HIS A N 1
ATOM 2040 C CA . HIS A 1 253 ? 15.339 -2.487 -7.809 1.00 44.84 253 HIS A CA 1
ATOM 2041 C C . HIS A 1 253 ? 16.056 -3.704 -7.208 1.00 44.84 253 HIS A C 1
ATOM 2043 O O . HIS A 1 253 ? 15.737 -4.127 -6.075 1.00 44.84 253 HIS A O 1
#

Foldseek 3Di:
DCVVFVFDKDKDFLVPDDPCVLVVVQLLVLQVWWKKFFAADPDPVQAQPADPQQDGHNAMKTWPDWDWDAQPNDIFTKTKIARPVQAGEGDDDQFLPHPSVVRDDPVVCVVVVRDNDGGRITMDTVVVVSVGTGMMMITQHAPVRDPDPRGDHDDDDDDDDDQDPPAAVQDDPVRVVRVVRHDDDDDDQDDFDPDPVDPAREGDDEDEDEDPDQVVCVVVVRDDDPDDDDDDDDDDVDDDDDDYPDPDYDYDD